Protein AF-A0A6P1DIB0-F1 (afdb_monomer)

Foldseek 3Di:
DVLVVLLVLLLCLCLPQVQVVVDPVSNPDPVNNVVVVVLSCLCCVPPRPDPQLVSLLSSLLSQLLSLLVCCLVVLHCVSVLVSLLSLLLSVLRDVVSCSSVVSNVVSVVSNVVSLVVCCVPVNNCVSVVSSVVSNCVVVCVSPVPHDPVRVVVVVVVDCVVDPDDDPVCVVVLVVQLCPPDPNVDPSNVVSVVVVVVVD

Mean predicted aligned error: 4.53 Å

pLDDT: mean 92.5, std 3.37, range [76.75, 96.56]

Nearest PDB structures (foldseek):
  7bvg-assembly1_B  TM=9.874E-01  e=1.611E-10  Mycolicibacterium smegmatis MC2 155
  7bvf-assembly1_B  TM=9.891E-01  e=5.351E-10  Mycobacterium tuberculosis H37Rv
  7bvh-assembly1_A  TM=9.746E-01  e=7.741E-10  Mycolicibacterium smegmatis MC2 155
  7bvg-assembly1_A  TM=9.795E-01  e=4.906E-09  Mycolicibacterium smegmatis MC2 155
  6x0o-assembly1_A  TM=8.902E-01  e=8.107E-10  Mycolicibacterium smegmatis MC2 155

Radius of gyration: 19.58 Å; Cα contacts (8 Å, |Δi|>4): 175; chains: 1; bounding box: 52×36×60 Å

Organism: NCBI:txid135487

Solvent-accessible surface area (backbone atoms only — not comparable to full-atom values): 10783 Å² total; per-residue (Å²): 107,70,38,58,54,32,52,54,50,41,50,52,44,42,65,67,56,49,39,54,68,78,30,72,73,51,56,71,33,65,65,55,52,50,52,52,50,51,53,49,47,41,44,39,63,76,73,32,74,56,90,65,60,58,31,57,32,56,33,27,37,53,52,22,41,53,23,37,53,49,13,62,76,68,67,42,64,65,38,40,25,51,16,39,30,39,25,37,48,22,35,73,69,33,84,77,16,54,58,28,54,56,46,52,59,72,44,41,66,64,49,50,53,48,49,65,65,47,29,80,81,61,40,60,62,74,64,46,52,61,36,53,50,36,41,53,51,45,51,62,67,70,46,66,87,46,52,74,68,56,53,52,51,53,50,54,50,49,62,72,71,48,95,70,84,58,84,87,52,56,61,53,63,59,50,49,37,73,37,98,45,82,76,22,29,69,62,53,42,50,33,54,52,52,51,63,74,74,105

InterPro domains:
  IPR007680 Arabinofuranosyltransferase, central domain [PF04602] (1-199)
  IPR044890 TMEM14 superfamily [G3DSA:1.10.10.1740] (31-96)

Sequence (199 aa):
LPALACAILCWMVISREVVPRLGRGVRTNRVALWTGGLVFLAFWLPFDNGLRSEPIVALGALLTWVSIERAIATGRLLPAGVAVLVAAFTLAAAPTGLMCIAALLAGIRPLVKIVVRKRREHGTLPLLAPIAAAGLLVLTVVYSDQTFAGIQEANRVRQLTGPNLAWYEDYLRYYYLFVETVDGSVSRRFAFLVMLLCL

Structure (mmCIF, N/CA/C/O backbone):
data_AF-A0A6P1DIB0-F1
#
_entry.id   AF-A0A6P1DIB0-F1
#
loop_
_atom_site.group_PDB
_atom_site.id
_atom_site.type_symbol
_atom_site.label_atom_id
_atom_site.label_alt_id
_atom_site.label_comp_id
_atom_site.label_asym_id
_atom_site.label_entity_id
_atom_site.label_seq_id
_atom_site.pdbx_PDB_ins_code
_atom_site.Cartn_x
_atom_site.Cartn_y
_atom_site.Cartn_z
_atom_site.occupancy
_atom_site.B_iso_or_equiv
_atom_site.auth_seq_id
_atom_site.auth_comp_id
_atom_site.auth_asym_id
_atom_site.auth_atom_id
_atom_site.pdbx_PDB_model_num
ATOM 1 N N . LEU A 1 1 ? 7.687 -16.601 -6.380 1.00 89.62 1 LEU A N 1
ATOM 2 C CA . LEU A 1 1 ? 6.885 -17.055 -5.214 1.00 89.62 1 LEU A CA 1
ATOM 3 C C . LEU A 1 1 ? 6.347 -15.891 -4.370 1.00 89.62 1 LEU A C 1
ATOM 5 O O . LEU A 1 1 ? 5.137 -15.869 -4.182 1.00 89.62 1 LEU A O 1
ATOM 9 N N . PRO A 1 2 ? 7.155 -14.905 -3.916 1.00 92.06 2 PRO A N 1
ATOM 10 C CA . PRO A 1 2 ? 6.649 -13.795 -3.090 1.00 92.06 2 PRO A CA 1
ATOM 11 C C . PRO A 1 2 ? 5.577 -12.942 -3.781 1.00 92.06 2 PRO A C 1
ATOM 13 O O . PRO A 1 2 ? 4.539 -12.675 -3.185 1.00 92.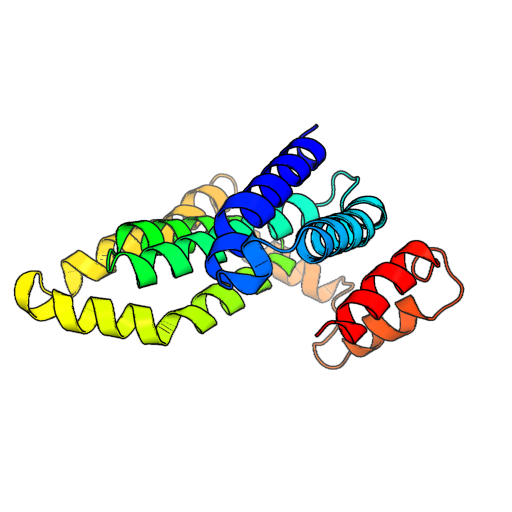06 2 PRO A O 1
ATOM 16 N N . ALA A 1 3 ? 5.778 -12.596 -5.059 1.00 91.38 3 ALA A N 1
ATOM 17 C CA . ALA A 1 3 ? 4.779 -11.874 -5.850 1.00 91.38 3 ALA A CA 1
ATOM 18 C C . ALA A 1 3 ? 3.455 -12.654 -5.946 1.00 91.38 3 ALA A C 1
ATOM 20 O O . ALA A 1 3 ? 2.395 -12.105 -5.685 1.00 91.38 3 ALA A O 1
ATOM 21 N N . LEU A 1 4 ? 3.503 -13.965 -6.205 1.00 92.88 4 LEU A N 1
ATOM 22 C CA . LEU A 1 4 ? 2.299 -14.804 -6.220 1.00 92.88 4 LEU A CA 1
ATOM 23 C C . LEU A 1 4 ? 1.575 -14.804 -4.863 1.00 92.88 4 LEU A C 1
ATOM 25 O O . LEU A 1 4 ? 0.355 -14.674 -4.820 1.00 92.88 4 LEU A O 1
ATOM 29 N N . ALA A 1 5 ? 2.313 -14.914 -3.754 1.00 94.81 5 ALA A N 1
ATOM 30 C CA . ALA A 1 5 ? 1.725 -14.831 -2.420 1.00 94.81 5 ALA A CA 1
ATOM 31 C C . ALA A 1 5 ? 1.061 -13.465 -2.179 1.00 94.81 5 ALA A C 1
ATOM 33 O O . ALA A 1 5 ? -0.061 -13.418 -1.677 1.00 94.81 5 ALA A O 1
ATOM 34 N N . CYS A 1 6 ? 1.700 -12.368 -2.605 1.00 94.56 6 CYS A N 1
ATOM 35 C CA . CYS A 1 6 ? 1.107 -11.031 -2.549 1.00 94.56 6 CYS A CA 1
ATOM 36 C C . CYS A 1 6 ? -0.178 -10.957 -3.378 1.00 94.56 6 CYS A C 1
ATOM 38 O O . CYS A 1 6 ? -1.167 -10.433 -2.885 1.00 94.56 6 CYS A O 1
ATOM 40 N N . ALA A 1 7 ? -0.211 -11.559 -4.570 1.00 94.69 7 ALA A N 1
ATOM 41 C CA . ALA A 1 7 ? -1.395 -11.597 -5.428 1.00 94.69 7 ALA A CA 1
ATOM 42 C C . ALA A 1 7 ? -2.587 -12.252 -4.724 1.00 94.69 7 ALA A C 1
ATOM 44 O O . ALA A 1 7 ? -3.693 -11.708 -4.682 1.00 94.69 7 ALA A O 1
ATOM 45 N N . ILE A 1 8 ? -2.338 -13.426 -4.135 1.00 95.88 8 ILE A N 1
ATOM 46 C CA . ILE A 1 8 ? -3.350 -14.204 -3.422 1.00 95.88 8 ILE A CA 1
ATOM 47 C C . ILE A 1 8 ? -3.855 -13.411 -2.213 1.00 95.88 8 ILE A C 1
ATOM 49 O O . ILE A 1 8 ? -5.066 -13.312 -2.008 1.00 95.88 8 ILE A O 1
ATOM 53 N N . LEU A 1 9 ? -2.948 -12.817 -1.434 1.00 95.94 9 LEU A N 1
ATOM 54 C CA . LEU A 1 9 ? -3.308 -12.007 -0.272 1.00 95.94 9 LEU A CA 1
ATOM 55 C C . LEU A 1 9 ? -4.086 -10.749 -0.673 1.00 95.94 9 LEU A C 1
ATOM 57 O O . LEU A 1 9 ? -5.128 -10.485 -0.077 1.00 95.94 9 LEU A O 1
ATOM 61 N N . CYS A 1 10 ? -3.654 -10.023 -1.707 1.00 96.06 10 CYS A N 1
ATOM 62 C CA . CYS A 1 10 ? -4.368 -8.871 -2.258 1.00 96.06 10 CYS A CA 1
ATOM 63 C C . CYS A 1 10 ? -5.803 -9.249 -2.623 1.00 96.06 10 CYS A C 1
ATOM 65 O O . CYS A 1 10 ? -6.746 -8.601 -2.173 1.00 96.06 10 CYS A O 1
ATOM 67 N N . TRP A 1 11 ? -5.989 -10.339 -3.371 1.00 95.88 11 TRP A N 1
ATOM 68 C CA . TRP A 1 11 ? -7.322 -10.785 -3.761 1.00 95.88 11 TRP A CA 1
ATOM 69 C C . TRP A 1 11 ? -8.177 -11.224 -2.566 1.00 95.88 11 TRP A C 1
ATOM 71 O O . TRP A 1 11 ? -9.366 -10.897 -2.496 1.00 95.88 11 TRP A O 1
ATOM 81 N N . MET A 1 12 ? -7.595 -11.925 -1.589 1.00 94.81 12 MET A N 1
ATOM 82 C CA . MET A 1 12 ? -8.303 -12.286 -0.357 1.00 94.81 12 MET A CA 1
ATOM 83 C C . MET A 1 12 ? -8.759 -11.048 0.421 1.00 94.81 12 MET A C 1
ATOM 85 O O . MET A 1 12 ? -9.893 -11.015 0.894 1.00 94.81 12 MET A O 1
ATOM 89 N N . VAL A 1 13 ? -7.909 -10.024 0.520 1.00 94.81 13 VAL A N 1
ATOM 90 C CA . VAL A 1 13 ? -8.230 -8.757 1.188 1.00 94.81 13 VAL A CA 1
ATOM 91 C C . VAL A 1 13 ? -9.325 -8.004 0.426 1.00 94.81 13 VAL A C 1
ATOM 93 O O . VAL A 1 13 ? -10.314 -7.590 1.029 1.00 94.81 13 VAL A O 1
ATOM 96 N N . ILE A 1 14 ? -9.215 -7.890 -0.901 1.00 93.44 14 ILE A N 1
ATOM 97 C CA . ILE A 1 14 ? -10.222 -7.223 -1.740 1.00 93.44 14 ILE A CA 1
ATOM 98 C C . ILE A 1 14 ? -11.584 -7.914 -1.602 1.00 93.44 14 ILE A C 1
ATOM 100 O O . ILE A 1 14 ? -12.583 -7.279 -1.264 1.00 93.44 14 ILE A O 1
ATOM 104 N N . SER A 1 15 ? -11.630 -9.226 -1.822 1.00 91.94 15 SER A N 1
ATOM 105 C CA . SER A 1 15 ? -12.885 -9.982 -1.850 1.00 91.94 15 SER A CA 1
ATOM 106 C C . SER A 1 15 ? -13.574 -10.087 -0.485 1.00 91.94 15 SER A C 1
ATOM 108 O O . SER A 1 15 ? -14.806 -10.091 -0.433 1.00 91.94 15 SER A O 1
ATOM 110 N N . ARG A 1 16 ? -12.817 -10.164 0.622 1.00 90.50 16 ARG A N 1
ATOM 111 C CA . ARG A 1 16 ? -13.376 -10.412 1.966 1.00 90.50 16 ARG A CA 1
ATOM 112 C C . ARG A 1 16 ? -13.492 -9.180 2.854 1.00 90.50 16 ARG A C 1
ATOM 114 O O . ARG A 1 16 ? -14.411 -9.135 3.663 1.00 90.50 16 ARG A O 1
ATOM 121 N N . GLU A 1 17 ? -12.607 -8.200 2.717 1.00 91.31 17 GLU A N 1
ATOM 122 C CA . GLU A 1 17 ? -12.600 -7.011 3.582 1.00 91.31 17 GLU A CA 1
ATOM 123 C C . GLU A 1 17 ? -13.099 -5.773 2.829 1.00 91.31 17 GLU A C 1
ATOM 125 O O . GLU A 1 17 ? -13.969 -5.058 3.325 1.00 91.31 17 GLU A O 1
ATOM 130 N N . VAL A 1 18 ? -12.616 -5.541 1.603 1.00 89.88 18 VAL A N 1
ATOM 131 C CA . VAL A 1 18 ? -12.952 -4.328 0.835 1.00 89.88 18 VAL A CA 1
ATOM 132 C C . VAL A 1 18 ? -14.377 -4.394 0.282 1.00 89.88 18 VAL A C 1
ATOM 134 O O . VAL A 1 18 ? -15.198 -3.522 0.568 1.00 89.88 18 VAL A O 1
ATOM 137 N N . VAL A 1 19 ? -14.715 -5.440 -0.478 1.00 89.31 19 VAL A N 1
ATOM 138 C CA . VAL A 1 19 ? -16.018 -5.539 -1.162 1.00 89.31 19 VAL A CA 1
ATOM 139 C C . VAL A 1 19 ? -17.205 -5.515 -0.187 1.00 89.31 19 VAL A C 1
ATOM 141 O O . VAL A 1 19 ? -18.147 -4.754 -0.424 1.00 89.31 19 VAL A O 1
ATOM 144 N N . PRO A 1 20 ? -17.204 -6.260 0.938 1.00 87.31 20 PRO A N 1
ATOM 145 C CA . PRO A 1 20 ? -18.310 -6.195 1.892 1.00 87.31 20 PRO A CA 1
ATOM 146 C C . PRO A 1 20 ? -18.446 -4.831 2.573 1.00 87.31 20 PRO A C 1
ATOM 148 O O . PRO A 1 20 ? -19.552 -4.465 2.980 1.00 87.31 20 PRO A O 1
ATOM 151 N N . ARG A 1 21 ? -17.346 -4.076 2.685 1.00 85.25 21 ARG A N 1
ATOM 152 C CA . ARG A 1 21 ? -17.328 -2.747 3.299 1.00 85.25 21 ARG A CA 1
ATOM 153 C C . ARG A 1 21 ? -17.957 -1.676 2.410 1.00 85.25 21 ARG A C 1
ATOM 155 O O . ARG A 1 21 ? -18.584 -0.766 2.944 1.00 85.25 21 ARG A O 1
ATOM 162 N N . LEU A 1 22 ? -17.868 -1.827 1.087 1.00 84.56 22 LEU A N 1
ATOM 163 C CA . LEU A 1 22 ? -18.483 -0.926 0.099 1.00 84.56 22 LEU A CA 1
ATOM 164 C C . LEU A 1 22 ? -20.022 -0.988 0.077 1.00 84.56 22 LEU A C 1
ATOM 166 O O . LEU A 1 22 ? -20.670 -0.121 -0.503 1.00 84.56 22 LEU A O 1
ATOM 170 N N . GLY A 1 23 ? -20.627 -1.983 0.733 1.00 85.06 23 GLY A N 1
ATOM 171 C CA . GLY A 1 23 ? -22.068 -2.049 0.971 1.00 85.06 23 GLY A CA 1
ATOM 172 C C . GLY A 1 23 ? -22.729 -3.339 0.485 1.00 85.06 23 GLY A C 1
ATOM 173 O O . GLY A 1 23 ? -22.155 -4.153 -0.241 1.00 85.06 23 GLY A O 1
ATOM 174 N N . ARG A 1 24 ? -23.992 -3.538 0.890 1.00 77.94 24 ARG A N 1
ATOM 175 C CA . ARG A 1 24 ? -24.754 -4.768 0.590 1.00 77.94 24 ARG A CA 1
ATOM 176 C C . ARG A 1 24 ? -24.991 -4.986 -0.912 1.00 77.94 24 ARG A C 1
ATOM 178 O O . ARG A 1 24 ? -25.014 -6.141 -1.341 1.00 77.94 24 ARG A O 1
ATOM 185 N N . GLY A 1 25 ? -25.137 -3.904 -1.684 1.00 76.75 25 GLY A N 1
ATOM 186 C CA . GLY A 1 25 ? -25.364 -3.955 -3.133 1.00 76.75 25 GLY A CA 1
ATOM 187 C C . GLY A 1 25 ? -24.173 -4.521 -3.909 1.00 76.75 25 GLY A C 1
ATOM 188 O O . GLY A 1 25 ? -24.357 -5.365 -4.778 1.00 76.75 25 GLY A O 1
ATOM 189 N N . VAL A 1 26 ? -22.945 -4.149 -3.534 1.00 80.94 26 VAL A N 1
ATOM 190 C CA . VAL A 1 26 ? -21.724 -4.685 -4.162 1.00 80.94 26 VAL A CA 1
ATOM 191 C C . VAL A 1 26 ? -21.464 -6.120 -3.697 1.00 80.94 26 VAL A C 1
ATOM 193 O O . VAL A 1 26 ? -21.147 -6.988 -4.502 1.00 80.94 26 VAL A O 1
ATOM 196 N N . ARG A 1 27 ? -21.684 -6.405 -2.407 1.00 79.06 27 ARG A N 1
ATOM 197 C CA . ARG A 1 27 ? -21.433 -7.728 -1.809 1.00 79.06 27 ARG A CA 1
ATOM 198 C C . ARG A 1 27 ? -22.244 -8.866 -2.436 1.00 79.06 27 ARG A C 1
ATOM 200 O O . ARG A 1 27 ? -21.770 -9.995 -2.494 1.00 79.06 27 ARG A O 1
ATOM 207 N N . THR A 1 28 ? -23.493 -8.601 -2.813 1.00 83.19 28 THR A N 1
ATOM 208 C CA . THR A 1 28 ? -24.409 -9.628 -3.347 1.00 83.19 28 THR A CA 1
ATOM 209 C C . THR A 1 28 ? -24.353 -9.741 -4.867 1.00 83.19 28 THR A C 1
ATOM 211 O O . THR A 1 28 ? -24.775 -10.756 -5.423 1.00 83.19 28 THR A O 1
ATOM 214 N N . ASN A 1 29 ? -23.792 -8.739 -5.545 1.00 88.69 29 ASN A N 1
ATOM 215 C CA . ASN A 1 29 ? -23.699 -8.722 -6.991 1.00 88.69 29 ASN A CA 1
ATOM 216 C C . ASN A 1 29 ? -22.480 -9.522 -7.473 1.00 88.69 29 ASN A C 1
ATOM 218 O O . ASN A 1 29 ? -21.334 -9.087 -7.357 1.00 88.69 29 ASN A O 1
ATOM 222 N N . ARG A 1 30 ? -22.737 -10.686 -8.082 1.00 87.12 30 ARG A N 1
ATOM 223 C CA . ARG A 1 30 ? -21.688 -11.524 -8.681 1.00 87.12 30 ARG A CA 1
ATOM 224 C C . ARG A 1 30 ? -20.922 -10.789 -9.779 1.00 87.12 30 ARG A C 1
ATOM 226 O O . A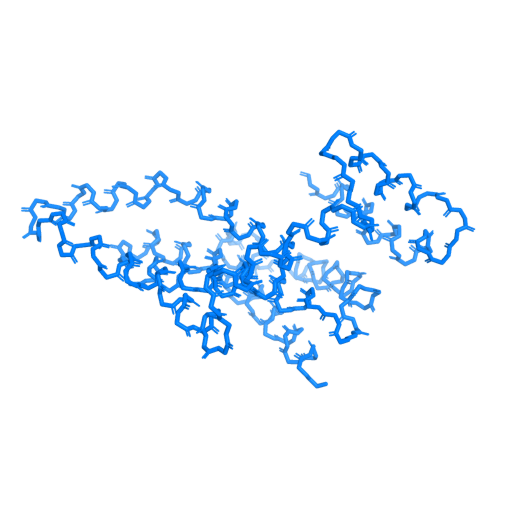RG A 1 30 ? -19.716 -10.980 -9.879 1.00 87.12 30 ARG A O 1
ATOM 233 N N . VAL A 1 31 ? -21.589 -9.938 -10.561 1.00 91.00 31 VAL A N 1
ATOM 234 C CA . VAL A 1 31 ? -20.945 -9.171 -11.638 1.00 91.00 31 VAL A CA 1
ATOM 235 C C . VAL A 1 31 ? -19.877 -8.249 -11.061 1.00 91.00 31 VAL A C 1
ATOM 237 O O . VAL A 1 31 ? -18.776 -8.226 -11.589 1.00 91.00 31 VAL A O 1
ATOM 240 N N . ALA A 1 32 ? -20.151 -7.579 -9.937 1.00 87.75 32 ALA A N 1
ATOM 241 C CA . ALA A 1 32 ? -19.195 -6.677 -9.293 1.00 87.75 32 ALA A CA 1
ATOM 242 C C . ALA A 1 32 ? -17.935 -7.402 -8.778 1.00 87.75 32 ALA A C 1
ATOM 244 O O . ALA A 1 32 ? -16.829 -6.873 -8.861 1.00 87.75 32 ALA A O 1
ATOM 245 N N . LEU A 1 33 ? -18.088 -8.632 -8.272 1.00 88.44 33 LEU A N 1
ATOM 246 C CA . LEU A 1 33 ? -16.952 -9.464 -7.863 1.00 88.44 33 LEU A CA 1
ATOM 247 C C . LEU A 1 33 ? -16.127 -9.937 -9.065 1.00 88.44 33 LEU A C 1
ATOM 249 O O . LEU A 1 33 ? -14.899 -9.887 -9.017 1.00 88.44 33 LEU A O 1
ATOM 253 N N . TRP A 1 34 ? -16.785 -10.371 -10.143 1.00 92.56 34 TRP A N 1
ATOM 254 C CA . TRP A 1 34 ? -16.102 -10.790 -11.367 1.00 92.56 34 TRP A CA 1
ATOM 255 C C . TRP A 1 34 ? -15.362 -9.632 -12.029 1.00 92.56 34 TRP A C 1
ATOM 257 O O . TRP A 1 34 ? -14.188 -9.781 -12.352 1.00 92.56 34 TRP A O 1
ATOM 267 N N . THR A 1 35 ? -16.001 -8.472 -12.185 1.00 91.81 35 THR A N 1
ATOM 268 C CA . THR A 1 35 ? -15.351 -7.294 -12.772 1.00 91.81 35 THR A CA 1
ATOM 269 C C . THR A 1 35 ? -14.186 -6.822 -11.911 1.00 91.81 35 THR A C 1
ATOM 271 O O . THR A 1 35 ? -13.111 -6.580 -12.451 1.00 91.81 35 THR A O 1
ATOM 274 N N . GLY A 1 36 ? -14.336 -6.791 -10.582 1.00 90.81 36 GLY A N 1
ATOM 275 C CA . GLY A 1 36 ? -13.235 -6.475 -9.669 1.00 90.81 36 GLY A CA 1
ATOM 276 C C . GLY A 1 36 ? -12.052 -7.441 -9.800 1.00 90.81 36 GLY A C 1
ATOM 277 O O . GLY A 1 36 ? -10.904 -7.005 -9.838 1.00 90.81 36 GLY A O 1
ATOM 278 N N . GLY A 1 37 ? -12.318 -8.745 -9.932 1.00 92.75 37 GLY A N 1
ATOM 279 C CA . GLY A 1 37 ? -11.280 -9.759 -10.147 1.00 92.75 37 GLY A CA 1
ATOM 280 C C . GLY A 1 37 ? -10.591 -9.650 -11.502 1.00 92.75 37 GLY A C 1
ATOM 281 O O . GLY A 1 37 ? -9.371 -9.769 -11.580 1.00 92.75 37 GLY A O 1
ATOM 282 N N . LEU A 1 38 ? -11.347 -9.372 -12.564 1.00 93.75 38 LEU A N 1
ATOM 283 C CA . LEU A 1 38 ? -10.798 -9.194 -13.908 1.00 93.75 38 LEU A CA 1
ATOM 284 C C . LEU A 1 38 ? -9.943 -7.930 -14.010 1.00 93.75 38 LEU A C 1
ATOM 286 O O . LEU A 1 38 ? -8.857 -7.989 -14.580 1.00 93.75 38 LEU A O 1
ATOM 290 N N . VAL A 1 39 ? -10.381 -6.814 -13.418 1.00 94.00 39 VAL A N 1
ATOM 291 C CA . VAL A 1 39 ? -9.578 -5.582 -13.355 1.00 94.00 39 VAL A CA 1
ATOM 292 C C . VAL A 1 39 ? -8.320 -5.808 -12.517 1.00 94.00 39 VAL A C 1
ATOM 294 O O . VAL A 1 39 ? -7.233 -5.423 -12.940 1.00 94.00 39 VAL A O 1
ATOM 297 N N . PHE A 1 40 ? -8.427 -6.501 -11.379 1.00 94.75 40 PHE A N 1
ATOM 298 C CA . PHE A 1 40 ? -7.261 -6.877 -10.580 1.00 94.75 40 PHE A CA 1
ATOM 299 C C . PHE A 1 40 ? -6.250 -7.697 -11.395 1.00 94.75 40 PHE A C 1
ATOM 301 O O . PHE A 1 40 ? -5.070 -7.357 -11.418 1.00 94.75 40 PHE A O 1
ATOM 308 N N . LEU A 1 41 ? -6.697 -8.727 -12.119 1.00 94.56 41 LEU A N 1
ATOM 309 C CA . LEU A 1 41 ? -5.824 -9.533 -12.980 1.00 94.56 41 LEU A CA 1
ATOM 310 C C . LEU A 1 41 ? -5.232 -8.725 -14.142 1.00 94.56 41 LEU A C 1
ATOM 312 O O . LEU A 1 41 ? -4.071 -8.936 -14.493 1.00 94.56 41 LEU A O 1
ATOM 316 N N . ALA A 1 42 ? -5.999 -7.790 -14.708 1.00 94.38 42 ALA A N 1
ATOM 317 C CA . ALA A 1 42 ? -5.531 -6.909 -15.772 1.00 94.38 42 ALA A CA 1
ATOM 318 C C . ALA A 1 42 ? -4.363 -6.021 -15.318 1.00 94.38 42 ALA A C 1
ATOM 320 O O . ALA A 1 42 ? -3.474 -5.769 -16.121 1.00 94.38 42 ALA A O 1
ATOM 321 N N . PHE A 1 43 ? -4.317 -5.599 -14.049 1.00 94.25 43 PHE A N 1
ATOM 322 C CA . PHE A 1 43 ? -3.144 -4.924 -13.478 1.00 94.25 43 PHE A CA 1
ATOM 323 C C . PHE A 1 43 ? -2.045 -5.905 -13.069 1.00 94.25 43 PHE A C 1
ATOM 325 O O . PHE A 1 43 ? -0.875 -5.707 -13.393 1.00 94.25 43 PHE A O 1
ATOM 332 N N . TRP A 1 44 ? -2.413 -6.989 -12.391 1.00 94.62 44 TRP A N 1
ATOM 333 C CA . TRP A 1 44 ? -1.438 -7.866 -11.755 1.00 94.62 44 TRP A CA 1
ATOM 334 C C . TRP A 1 44 ? -0.537 -8.589 -12.762 1.00 94.62 44 TRP A C 1
ATOM 336 O O . TRP A 1 44 ? 0.676 -8.682 -12.580 1.00 94.62 44 TRP A O 1
ATOM 346 N N . LEU A 1 45 ? -1.115 -9.107 -13.849 1.00 93.12 45 LEU A N 1
ATOM 347 C CA . LEU A 1 45 ? -0.375 -9.898 -14.834 1.00 93.12 45 LEU A CA 1
ATOM 348 C C . LEU A 1 45 ? 0.714 -9.097 -15.579 1.00 93.12 45 LEU A C 1
ATOM 350 O O . LEU A 1 45 ? 1.837 -9.599 -15.660 1.00 93.12 45 LEU A O 1
ATOM 354 N N . PRO A 1 46 ? 0.447 -7.887 -16.118 1.00 92.12 46 PRO A N 1
ATOM 355 C CA . PRO A 1 46 ? 1.459 -7.118 -16.842 1.00 92.12 46 PRO A CA 1
ATOM 356 C C . PRO A 1 46 ? 2.422 -6.311 -15.956 1.00 92.12 46 PRO A C 1
ATOM 358 O O . PRO A 1 46 ? 3.523 -6.012 -16.426 1.00 92.12 46 PRO A O 1
ATOM 361 N N . PHE A 1 47 ? 2.037 -5.926 -14.730 1.00 90.75 47 PHE A N 1
ATOM 362 C CA . PHE A 1 47 ? 2.859 -5.050 -13.877 1.00 90.75 47 PHE A CA 1
ATOM 363 C C . PHE A 1 47 ? 3.568 -5.781 -12.728 1.00 90.75 47 PHE A C 1
ATOM 365 O O . PHE A 1 47 ? 4.729 -5.480 -12.457 1.00 90.75 47 PHE A O 1
ATOM 372 N N . ASP A 1 48 ? 2.916 -6.766 -12.104 1.00 92.94 48 ASP A N 1
ATOM 373 C CA . ASP A 1 48 ? 3.328 -7.315 -10.802 1.00 92.94 48 ASP A CA 1
ATOM 374 C C . ASP A 1 48 ? 3.914 -8.736 -10.879 1.00 92.94 48 ASP A C 1
ATOM 376 O O . ASP A 1 48 ? 4.241 -9.358 -9.864 1.00 92.94 48 ASP A O 1
ATOM 380 N N . ASN A 1 49 ? 4.101 -9.274 -12.087 1.00 91.12 49 ASN A N 1
ATOM 381 C CA . ASN A 1 49 ? 4.695 -10.594 -12.288 1.00 91.12 49 ASN A CA 1
ATOM 382 C C . ASN A 1 49 ? 6.229 -10.535 -12.416 1.00 91.12 49 ASN A C 1
ATOM 384 O O . ASN A 1 49 ? 6.798 -10.863 -13.458 1.00 91.12 49 ASN A O 1
ATOM 388 N N . GLY A 1 50 ? 6.913 -10.095 -11.356 1.00 90.44 50 GLY A N 1
ATOM 389 C CA . GLY A 1 50 ? 8.370 -9.949 -11.354 1.00 90.44 50 GLY A CA 1
ATOM 390 C C . GLY A 1 50 ? 9.002 -9.889 -9.962 1.00 90.44 50 GLY A C 1
ATOM 391 O O . GLY A 1 50 ? 8.371 -10.196 -8.953 1.00 90.44 50 GLY A O 1
ATOM 392 N N . LEU A 1 51 ? 10.283 -9.506 -9.926 1.00 91.50 51 LEU A N 1
ATOM 393 C CA . LEU A 1 51 ? 11.060 -9.286 -8.692 1.00 91.50 51 LEU A CA 1
ATOM 394 C C . LEU A 1 51 ? 11.080 -7.822 -8.242 1.00 91.50 51 LEU A C 1
ATOM 396 O O . LEU A 1 51 ? 11.745 -7.482 -7.266 1.00 91.50 51 LEU A O 1
ATOM 400 N N . ARG A 1 52 ? 10.391 -6.949 -8.975 1.00 92.12 52 ARG A N 1
ATOM 401 C CA . ARG A 1 52 ? 10.256 -5.552 -8.589 1.00 92.12 52 ARG A CA 1
ATOM 402 C C . ARG A 1 52 ? 9.365 -5.441 -7.335 1.00 92.12 52 ARG A C 1
ATOM 404 O O . ARG A 1 52 ? 8.713 -6.408 -6.936 1.00 92.12 52 ARG A O 1
ATOM 411 N N . SER A 1 53 ? 9.390 -4.294 -6.664 1.00 92.31 53 SER A N 1
ATOM 412 C CA . SER A 1 53 ? 8.771 -4.106 -5.344 1.00 92.31 53 SER A CA 1
ATOM 413 C C . SER A 1 53 ? 7.280 -3.749 -5.380 1.00 92.31 53 SER A C 1
ATOM 415 O O . SER A 1 53 ? 6.630 -3.759 -4.334 1.00 92.31 53 SER A O 1
ATOM 417 N N . GLU A 1 54 ? 6.707 -3.488 -6.554 1.00 93.50 54 GLU A N 1
ATOM 418 C CA . GLU A 1 54 ? 5.301 -3.115 -6.753 1.00 93.50 54 GLU A CA 1
ATOM 419 C C . GLU A 1 54 ? 4.296 -4.101 -6.132 1.00 93.50 54 GLU A C 1
ATOM 421 O O . GLU A 1 54 ? 3.390 -3.618 -5.451 1.00 93.50 54 GLU A O 1
ATOM 426 N N . PRO A 1 55 ? 4.468 -5.441 -6.206 1.00 93.81 55 PRO A N 1
ATOM 427 C CA . PRO A 1 55 ? 3.537 -6.383 -5.580 1.00 93.81 55 PRO A CA 1
ATOM 428 C C . PRO A 1 55 ? 3.429 -6.192 -4.062 1.00 93.81 55 PRO A C 1
ATOM 430 O O . PRO A 1 55 ? 2.353 -6.328 -3.475 1.00 93.81 55 PRO A O 1
ATOM 433 N N . ILE A 1 56 ? 4.556 -5.864 -3.420 1.00 94.12 56 ILE A N 1
ATOM 434 C CA . ILE A 1 56 ? 4.632 -5.613 -1.977 1.00 94.12 56 ILE A CA 1
ATOM 435 C C . ILE A 1 56 ? 3.975 -4.269 -1.663 1.00 94.12 56 ILE A C 1
ATOM 437 O O . ILE A 1 56 ? 3.241 -4.162 -0.682 1.00 94.12 56 ILE A O 1
ATOM 441 N N . VAL A 1 57 ? 4.191 -3.260 -2.511 1.00 94.81 57 VAL A N 1
ATOM 442 C CA . VAL A 1 57 ? 3.578 -1.937 -2.358 1.00 94.81 57 VAL A CA 1
ATOM 443 C C . VAL A 1 57 ? 2.061 -1.994 -2.517 1.00 94.81 57 VAL A C 1
ATOM 445 O O . VAL A 1 57 ? 1.349 -1.430 -1.688 1.00 94.81 57 VAL A O 1
ATOM 448 N N . ALA A 1 58 ? 1.555 -2.721 -3.515 1.00 94.62 58 ALA A N 1
ATOM 449 C CA . ALA A 1 58 ? 0.126 -2.919 -3.731 1.00 94.62 58 ALA A CA 1
ATOM 450 C C . ALA A 1 58 ? -0.534 -3.601 -2.521 1.00 94.62 58 ALA A C 1
ATOM 452 O O . ALA A 1 58 ? -1.555 -3.129 -2.011 1.00 94.62 58 ALA A O 1
ATOM 453 N N . LEU A 1 59 ? 0.089 -4.667 -2.003 1.00 95.44 59 LEU A N 1
ATOM 454 C CA . LEU A 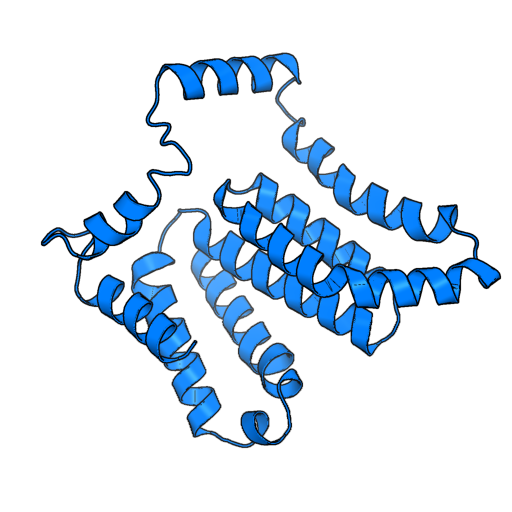1 59 ? -0.382 -5.347 -0.797 1.00 95.44 59 LEU A CA 1
ATOM 455 C C . LEU A 1 59 ? -0.334 -4.426 0.429 1.00 95.44 59 LEU A C 1
ATOM 457 O O . LEU A 1 59 ? -1.306 -4.345 1.180 1.00 95.44 59 LEU A O 1
ATOM 461 N N . GLY A 1 60 ? 0.776 -3.715 0.628 1.00 95.69 60 GLY A N 1
ATOM 462 C CA . GLY A 1 60 ? 0.973 -2.789 1.739 1.00 95.69 60 GLY A CA 1
ATOM 463 C C . GLY A 1 60 ? -0.047 -1.651 1.746 1.00 95.69 60 GLY A C 1
ATOM 464 O O . GLY A 1 60 ? -0.617 -1.339 2.794 1.00 95.69 60 GLY A O 1
ATOM 465 N N . ALA A 1 61 ? -0.365 -1.093 0.576 1.00 95.25 61 ALA A N 1
ATOM 466 C CA . ALA A 1 61 ? -1.387 -0.064 0.424 1.00 95.25 61 ALA A CA 1
ATOM 467 C C . ALA A 1 61 ? -2.785 -0.584 0.800 1.00 95.25 61 ALA A C 1
ATOM 469 O O . ALA A 1 61 ? -3.491 0.059 1.584 1.00 95.25 61 ALA A O 1
ATOM 470 N N . LEU A 1 62 ? -3.162 -1.777 0.321 1.00 95.25 62 LEU A N 1
ATOM 471 C CA . LEU A 1 62 ? -4.437 -2.413 0.673 1.00 95.25 62 LEU A CA 1
ATOM 472 C C . LEU A 1 62 ? -4.535 -2.712 2.173 1.00 95.25 62 LEU A C 1
ATOM 474 O O . LEU A 1 62 ? -5.542 -2.390 2.805 1.00 95.25 62 LEU A O 1
ATOM 478 N N . LEU A 1 63 ? -3.488 -3.291 2.764 1.00 96.25 63 LEU A N 1
ATOM 479 C CA . LEU A 1 63 ? -3.440 -3.598 4.195 1.00 96.25 63 LEU A CA 1
ATOM 480 C C . LEU A 1 63 ? -3.496 -2.332 5.057 1.00 96.25 63 LEU A C 1
ATOM 482 O O . LEU A 1 63 ? -4.174 -2.327 6.088 1.00 96.25 63 LEU A O 1
ATOM 486 N N . THR A 1 64 ? -2.834 -1.255 4.628 1.00 96.25 64 THR A N 1
ATOM 487 C CA . THR A 1 64 ? -2.907 0.058 5.283 1.00 96.25 64 THR A CA 1
ATOM 488 C C . THR A 1 64 ? -4.344 0.572 5.275 1.00 96.25 64 THR A C 1
ATOM 490 O O . THR A 1 64 ? -4.884 0.901 6.332 1.00 96.25 64 THR A O 1
ATOM 493 N N . TRP A 1 65 ? -4.998 0.573 4.110 1.00 95.25 65 TRP A N 1
ATOM 494 C CA . TRP A 1 65 ? -6.379 1.037 3.975 1.00 95.25 65 TRP A CA 1
ATOM 495 C C . TRP A 1 65 ? -7.362 0.208 4.813 1.00 95.25 65 TRP A C 1
ATOM 497 O O . TRP A 1 65 ? -8.127 0.770 5.598 1.00 95.25 65 TRP A O 1
ATOM 507 N N . VAL A 1 66 ? -7.299 -1.126 4.734 1.00 95.56 66 VAL A N 1
ATOM 508 C CA . VAL A 1 66 ? -8.183 -2.013 5.513 1.00 95.56 66 VAL A CA 1
ATOM 509 C C . VAL A 1 66 ? -7.967 -1.842 7.016 1.00 95.56 66 VAL A C 1
ATOM 511 O O . VAL A 1 66 ? -8.929 -1.823 7.786 1.00 95.56 66 VAL A O 1
ATOM 514 N N . SER A 1 67 ? -6.720 -1.672 7.457 1.00 95.50 67 SER A N 1
ATOM 515 C CA . SER A 1 67 ? -6.403 -1.460 8.872 1.00 95.50 67 SER A CA 1
ATOM 516 C C . SER A 1 67 ? -6.968 -0.133 9.391 1.00 95.50 67 SER A C 1
ATOM 518 O O . SER A 1 67 ? -7.509 -0.090 10.500 1.00 95.50 67 SER A O 1
ATOM 520 N N . ILE A 1 68 ? -6.928 0.928 8.577 1.00 95.00 68 ILE A N 1
ATOM 521 C CA . ILE A 1 68 ? -7.563 2.220 8.878 1.00 95.00 68 ILE A CA 1
ATOM 522 C C . ILE A 1 68 ? -9.083 2.075 8.939 1.00 95.00 68 ILE A C 1
ATOM 524 O O . ILE A 1 68 ? -9.689 2.466 9.936 1.00 95.00 68 ILE A O 1
ATOM 528 N N . GLU A 1 69 ? -9.710 1.478 7.925 1.00 94.25 69 GLU A N 1
ATOM 529 C CA . GLU A 1 69 ? -11.162 1.265 7.905 1.00 94.25 69 GLU A CA 1
ATOM 530 C C . GLU A 1 69 ? -11.630 0.463 9.121 1.00 94.25 69 GLU A C 1
ATOM 532 O O . GLU A 1 69 ? -12.619 0.810 9.773 1.00 94.25 69 GLU A O 1
ATOM 537 N N . ARG A 1 70 ? -10.874 -0.569 9.504 1.00 93.50 70 ARG A N 1
ATOM 538 C CA . ARG A 1 70 ? -11.161 -1.365 10.696 1.00 93.50 70 ARG A CA 1
ATOM 539 C C . ARG A 1 70 ? -10.967 -0.566 11.985 1.00 93.50 70 ARG A C 1
ATOM 541 O O . ARG A 1 70 ? -11.758 -0.737 12.918 1.00 93.50 70 ARG A O 1
ATOM 548 N N . ALA A 1 71 ? -9.969 0.318 12.058 1.00 93.38 71 ALA A N 1
ATOM 549 C CA . ALA A 1 71 ? -9.789 1.239 13.185 1.00 93.38 71 ALA A CA 1
ATOM 550 C C . ALA A 1 71 ? -11.001 2.168 13.340 1.00 93.38 71 ALA A C 1
ATOM 552 O O . ALA A 1 71 ? -11.518 2.338 14.446 1.00 93.38 71 ALA A O 1
ATOM 553 N N . ILE A 1 72 ? -11.487 2.713 12.222 1.00 93.00 72 ILE A N 1
ATOM 554 C CA . ILE A 1 72 ? -12.644 3.609 12.177 1.00 93.00 72 ILE A CA 1
ATOM 555 C C . ILE A 1 72 ? -13.914 2.860 12.591 1.00 93.00 72 ILE A C 1
ATOM 557 O O . ILE A 1 72 ? -14.625 3.314 13.487 1.00 93.00 72 ILE A O 1
ATOM 561 N N . ALA A 1 73 ? -14.170 1.690 12.002 1.00 92.38 73 ALA A N 1
ATOM 562 C CA . ALA A 1 73 ? -15.370 0.898 12.266 1.00 92.38 73 ALA A CA 1
ATOM 563 C C . ALA A 1 73 ? -15.449 0.392 13.717 1.00 92.38 73 ALA A C 1
ATOM 565 O O . ALA A 1 73 ? -16.521 0.385 14.315 1.00 92.38 73 ALA A O 1
ATOM 566 N N . THR A 1 74 ? -14.319 -0.018 14.302 1.00 92.38 74 THR A N 1
ATOM 567 C CA . THR A 1 74 ? -14.272 -0.561 15.673 1.00 92.38 74 THR A CA 1
ATOM 568 C C . THR A 1 74 ? -14.011 0.498 16.746 1.00 92.38 74 THR A C 1
ATOM 570 O O . THR A 1 74 ? -14.108 0.204 17.938 1.00 92.38 74 THR A O 1
ATOM 573 N N . GLY A 1 75 ? -13.639 1.722 16.359 1.00 90.06 75 GLY A N 1
ATOM 574 C CA . GLY A 1 75 ? -13.224 2.776 17.285 1.00 90.06 75 GLY A CA 1
ATOM 575 C C . GLY A 1 75 ? -11.972 2.424 18.100 1.00 90.06 75 GLY A C 1
ATOM 576 O O . GLY A 1 75 ? -11.784 2.973 19.190 1.00 90.06 75 GLY A O 1
ATOM 577 N N . ARG A 1 76 ? -11.141 1.485 17.622 1.00 91.56 76 ARG A N 1
ATOM 578 C CA . ARG A 1 76 ? -9.907 1.024 18.281 1.00 91.56 76 ARG A CA 1
ATOM 579 C C . ARG A 1 76 ? -8.684 1.650 17.611 1.00 91.56 76 ARG A C 1
ATOM 581 O O . ARG A 1 76 ? -8.638 1.763 16.394 1.00 91.56 76 ARG A O 1
ATOM 588 N N . LEU A 1 77 ? -7.673 2.004 18.406 1.00 91.00 77 LEU A N 1
ATOM 589 C CA . LEU A 1 77 ? -6.419 2.585 17.900 1.00 91.00 77 LEU A CA 1
ATOM 590 C C . LEU A 1 77 ? -5.370 1.534 17.513 1.00 91.00 77 LEU A C 1
ATOM 592 O O . LEU A 1 77 ? -4.456 1.848 16.762 1.00 91.00 77 LEU A O 1
ATOM 596 N N . LEU A 1 78 ? -5.510 0.283 17.969 1.00 93.31 78 LEU A N 1
ATOM 597 C CA . LEU A 1 78 ? -4.571 -0.790 17.623 1.00 93.31 78 LEU A CA 1
ATOM 598 C C . LEU A 1 78 ? -4.488 -1.026 16.102 1.00 93.31 78 LEU A C 1
ATOM 600 O O . LEU A 1 78 ? -3.373 -1.021 15.585 1.00 93.31 78 LEU A O 1
ATOM 604 N N . PRO A 1 79 ? -5.604 -1.140 15.349 1.00 93.75 79 PRO A N 1
ATOM 605 C CA . PRO A 1 79 ? -5.522 -1.273 13.895 1.00 93.75 79 PRO A CA 1
ATOM 606 C C . PRO A 1 79 ? -4.921 -0.031 13.217 1.00 93.75 79 PRO A C 1
ATOM 608 O O . PRO A 1 79 ? -4.267 -0.162 12.191 1.00 93.75 79 PRO A O 1
ATOM 611 N N . ALA A 1 80 ? -5.058 1.161 13.811 1.00 93.56 80 ALA A N 1
ATOM 612 C CA . ALA A 1 80 ? -4.398 2.364 13.303 1.00 93.56 80 ALA A CA 1
ATOM 613 C C . ALA A 1 80 ? -2.870 2.295 13.481 1.00 93.56 80 ALA A C 1
ATOM 615 O O . ALA A 1 80 ? -2.135 2.656 12.570 1.00 93.56 80 ALA A O 1
ATOM 616 N N . GLY A 1 81 ? -2.386 1.773 14.614 1.00 94.44 81 GLY A N 1
ATOM 617 C CA . GLY A 1 81 ? -0.959 1.499 14.816 1.00 94.44 81 GLY A CA 1
ATOM 618 C C . GLY A 1 81 ? -0.411 0.475 13.816 1.00 94.44 81 GLY A C 1
ATOM 619 O O . GLY A 1 81 ? 0.655 0.690 13.245 1.00 94.44 81 GLY A O 1
ATOM 620 N N . VAL A 1 82 ? -1.172 -0.589 13.533 1.00 95.94 82 VAL A N 1
ATOM 621 C CA . VAL A 1 82 ? -0.824 -1.572 12.487 1.00 95.94 82 VAL A CA 1
ATOM 622 C C . VAL A 1 82 ? -0.783 -0.917 11.106 1.00 95.94 82 VAL A C 1
ATOM 624 O O . VAL A 1 82 ? 0.148 -1.170 10.350 1.00 95.94 82 VAL A O 1
ATOM 627 N N . ALA A 1 83 ? -1.737 -0.038 10.785 1.00 95.69 83 ALA A N 1
ATOM 628 C CA . ALA A 1 83 ? -1.729 0.697 9.522 1.00 95.69 83 ALA A CA 1
ATOM 629 C C . ALA A 1 83 ? -0.462 1.550 9.362 1.00 95.69 83 ALA A C 1
ATOM 631 O O . ALA A 1 83 ? 0.158 1.530 8.304 1.00 95.69 83 ALA A O 1
ATOM 632 N N . VAL A 1 84 ? -0.058 2.266 10.417 1.00 96.06 84 VAL A N 1
ATOM 633 C CA . VAL A 1 84 ? 1.163 3.087 10.417 1.00 96.06 84 VAL A CA 1
ATOM 634 C C . VAL A 1 84 ? 2.411 2.223 10.249 1.00 96.06 84 VAL A C 1
ATOM 636 O O . VAL A 1 84 ? 3.276 2.573 9.452 1.00 96.06 84 VAL A O 1
ATOM 639 N N . LEU A 1 85 ? 2.484 1.080 10.938 1.00 96.25 85 LEU A N 1
ATOM 640 C CA . LEU A 1 85 ? 3.576 0.118 10.785 1.00 96.25 85 LEU A CA 1
ATOM 641 C C . LEU A 1 85 ? 3.677 -0.365 9.328 1.00 96.25 85 LEU A C 1
ATOM 643 O O . LEU A 1 85 ? 4.723 -0.235 8.701 1.00 96.25 85 LEU A O 1
ATOM 647 N N . VAL A 1 86 ? 2.580 -0.881 8.765 1.00 96.56 86 VAL A N 1
ATOM 648 C CA . VAL A 1 86 ? 2.554 -1.400 7.389 1.00 96.56 86 VAL A CA 1
ATOM 649 C C . VAL A 1 86 ? 2.917 -0.306 6.383 1.00 96.56 86 VAL A C 1
ATOM 651 O O . VAL A 1 86 ? 3.741 -0.544 5.500 1.00 96.56 86 VAL A O 1
ATOM 654 N N . ALA A 1 87 ? 2.373 0.901 6.538 1.00 96.19 87 ALA A N 1
ATOM 655 C CA . ALA A 1 87 ? 2.691 2.037 5.679 1.00 96.19 87 ALA A CA 1
ATOM 656 C C . ALA A 1 87 ? 4.176 2.422 5.749 1.00 96.19 87 ALA A C 1
ATOM 658 O O . ALA A 1 87 ? 4.790 2.666 4.712 1.00 96.19 87 ALA A O 1
ATOM 659 N N . ALA A 1 88 ? 4.767 2.438 6.948 1.00 95.81 88 ALA A N 1
ATOM 660 C CA . ALA A 1 88 ? 6.176 2.759 7.148 1.00 95.81 88 ALA A CA 1
ATOM 661 C C . ALA A 1 88 ? 7.094 1.734 6.461 1.00 95.81 88 ALA A C 1
ATOM 663 O O . ALA A 1 88 ? 7.982 2.119 5.701 1.00 95.81 88 ALA A O 1
ATOM 664 N N . PHE A 1 89 ? 6.837 0.435 6.646 1.00 95.50 89 PHE A N 1
ATOM 665 C CA . PHE A 1 89 ? 7.585 -0.627 5.963 1.00 95.50 89 PHE A CA 1
ATOM 666 C C . PHE A 1 89 ? 7.403 -0.596 4.443 1.00 95.50 89 PHE A C 1
ATOM 668 O O . PHE A 1 89 ? 8.357 -0.818 3.700 1.00 95.50 89 PHE A O 1
ATOM 675 N N . THR A 1 90 ? 6.201 -0.273 3.967 1.00 95.38 90 THR A N 1
ATOM 676 C CA . THR A 1 90 ? 5.924 -0.168 2.529 1.00 95.38 90 THR A CA 1
ATOM 677 C C . THR A 1 90 ? 6.664 1.013 1.897 1.00 95.38 90 THR A C 1
ATOM 679 O O . THR A 1 90 ? 7.214 0.885 0.804 1.00 95.38 90 THR A O 1
ATOM 682 N N . LEU A 1 91 ? 6.731 2.147 2.600 1.00 94.69 91 LEU A N 1
ATOM 683 C CA . LEU A 1 91 ? 7.497 3.322 2.182 1.00 94.69 91 LEU A CA 1
ATOM 684 C C . LEU A 1 91 ? 9.007 3.049 2.161 1.00 94.69 91 LEU A C 1
ATOM 686 O O . LEU A 1 91 ? 9.699 3.513 1.261 1.00 94.69 91 LEU A O 1
ATOM 690 N N . ALA A 1 92 ? 9.516 2.285 3.130 1.00 92.56 92 ALA A N 1
ATOM 691 C CA . ALA A 1 92 ? 10.923 1.891 3.160 1.00 92.56 92 ALA A CA 1
ATOM 692 C C . ALA A 1 92 ? 11.285 0.903 2.035 1.00 92.56 92 ALA A C 1
ATOM 694 O O . ALA A 1 92 ? 12.409 0.928 1.541 1.00 92.56 92 ALA A O 1
ATOM 695 N N . ALA A 1 93 ? 10.341 0.057 1.608 1.00 91.12 93 ALA A N 1
ATOM 696 C CA . ALA A 1 93 ? 10.566 -0.927 0.551 1.00 91.12 93 ALA A CA 1
ATOM 697 C C . ALA A 1 93 ? 10.703 -0.300 -0.848 1.00 91.12 93 ALA A C 1
ATOM 699 O O . ALA A 1 93 ? 11.446 -0.820 -1.683 1.00 91.12 93 ALA A O 1
ATOM 700 N N . ALA A 1 94 ? 9.981 0.788 -1.134 1.00 90.44 94 ALA A N 1
ATOM 701 C CA . ALA A 1 94 ? 10.023 1.438 -2.441 1.00 90.44 94 ALA A CA 1
ATOM 702 C C . ALA A 1 94 ? 9.628 2.924 -2.377 1.00 90.44 94 ALA A C 1
ATOM 704 O O . ALA A 1 94 ? 8.686 3.266 -1.660 1.00 90.44 94 ALA A O 1
ATOM 705 N N . PRO A 1 95 ? 10.215 3.798 -3.223 1.00 88.31 95 PRO A N 1
ATOM 706 C CA . PRO A 1 95 ? 9.794 5.200 -3.328 1.00 88.31 95 PRO A CA 1
ATOM 707 C C . PRO A 1 95 ? 8.309 5.371 -3.696 1.00 88.31 95 PRO A C 1
ATOM 709 O O . PRO A 1 95 ? 7.653 6.306 -3.242 1.00 88.31 95 PRO A O 1
ATOM 712 N N . THR A 1 96 ? 7.746 4.443 -4.478 1.00 88.88 96 THR A N 1
ATOM 713 C CA . THR A 1 96 ? 6.314 4.411 -4.836 1.00 88.88 96 THR A CA 1
ATOM 714 C C . THR A 1 96 ? 5.405 4.082 -3.648 1.00 88.88 96 THR A C 1
ATOM 716 O O . THR A 1 96 ? 4.207 4.365 -3.693 1.00 88.88 96 THR A O 1
ATOM 719 N N . GLY A 1 97 ? 5.965 3.568 -2.548 1.00 88.56 97 GLY A N 1
ATOM 720 C CA . GLY A 1 97 ? 5.271 3.327 -1.284 1.00 88.56 97 GLY A CA 1
ATOM 721 C C . GLY A 1 97 ? 4.694 4.589 -0.635 1.00 88.56 97 GLY A C 1
ATOM 722 O O . GLY A 1 97 ? 3.837 4.477 0.243 1.00 88.56 97 GLY A O 1
ATOM 723 N N . LEU A 1 98 ? 5.066 5.784 -1.121 1.00 92.81 98 LEU A N 1
ATOM 724 C CA . LEU A 1 98 ? 4.461 7.069 -0.751 1.00 92.81 98 LEU A CA 1
ATOM 725 C C . LEU A 1 98 ? 2.924 7.064 -0.861 1.00 92.81 98 LEU A C 1
ATOM 727 O O . LEU A 1 98 ? 2.256 7.756 -0.095 1.00 92.81 98 LEU A O 1
ATOM 731 N N . MET A 1 99 ? 2.335 6.232 -1.730 1.00 91.94 99 MET A N 1
ATOM 732 C CA . MET A 1 99 ? 0.876 6.074 -1.825 1.00 91.94 99 MET A CA 1
ATOM 733 C C . MET A 1 99 ? 0.209 5.649 -0.501 1.00 91.94 99 MET A C 1
ATOM 735 O O . MET A 1 99 ? -0.936 6.016 -0.242 1.00 91.94 99 MET A O 1
ATOM 739 N N . CYS A 1 100 ? 0.918 4.940 0.387 1.00 92.62 100 CYS A N 1
ATOM 740 C CA . CYS A 1 100 ? 0.382 4.553 1.696 1.00 92.62 100 CYS A CA 1
ATOM 741 C C . CYS A 1 100 ? 0.121 5.772 2.593 1.00 92.62 100 CYS A C 1
ATOM 743 O O . CYS A 1 100 ? -0.785 5.751 3.428 1.00 92.62 100 CYS A O 1
ATOM 745 N N . ILE A 1 101 ? 0.865 6.865 2.387 1.00 92.69 101 ILE A N 1
ATOM 746 C CA . ILE A 1 101 ? 0.631 8.136 3.077 1.00 92.69 101 ILE A CA 1
ATOM 747 C C . ILE A 1 101 ? -0.728 8.710 2.664 1.00 92.69 101 ILE A C 1
ATOM 749 O O . ILE A 1 101 ? -1.460 9.198 3.520 1.00 92.69 101 ILE A O 1
ATOM 753 N N . ALA A 1 102 ? -1.119 8.589 1.390 1.00 91.12 102 ALA A N 1
ATOM 754 C CA . ALA A 1 102 ? -2.437 9.030 0.933 1.00 91.12 102 ALA A CA 1
ATOM 755 C C . ALA A 1 102 ? -3.568 8.271 1.652 1.00 91.12 102 ALA A C 1
ATOM 757 O O . ALA A 1 102 ? -4.536 8.889 2.096 1.00 91.12 102 ALA A O 1
ATOM 758 N N . ALA A 1 103 ? -3.411 6.957 1.859 1.00 90.50 103 ALA A N 1
ATOM 759 C CA . ALA A 1 103 ? -4.364 6.157 2.632 1.00 90.50 103 ALA A CA 1
ATOM 760 C C . ALA A 1 103 ? -4.452 6.616 4.103 1.00 90.50 103 ALA A C 1
ATOM 762 O O . ALA A 1 103 ? -5.552 6.780 4.633 1.00 90.50 103 ALA A O 1
ATOM 763 N N . LEU A 1 104 ? -3.312 6.892 4.751 1.00 92.44 104 LEU A N 1
ATOM 764 C CA . LEU A 1 104 ? -3.265 7.435 6.117 1.00 92.44 104 LEU A CA 1
ATOM 765 C C . LEU A 1 104 ? -3.933 8.814 6.220 1.00 92.44 104 LEU A C 1
ATOM 767 O O . LEU A 1 104 ? -4.714 9.058 7.143 1.00 92.44 104 LEU A O 1
ATOM 771 N N . LEU A 1 105 ? -3.663 9.700 5.259 1.00 94.00 105 LEU A N 1
ATOM 772 C CA . LEU A 1 105 ? -4.253 11.037 5.199 1.00 94.00 105 LEU A CA 1
ATOM 773 C C . LEU A 1 105 ? -5.767 10.980 4.985 1.00 94.00 105 LEU A C 1
ATOM 775 O O . LEU A 1 105 ? -6.496 11.721 5.644 1.00 94.00 105 LEU A O 1
ATOM 779 N N . ALA A 1 106 ? -6.262 10.067 4.146 1.00 92.44 106 ALA A N 1
ATOM 780 C CA . ALA A 1 106 ? -7.698 9.859 3.965 1.00 92.44 106 ALA A CA 1
ATOM 781 C C . ALA A 1 106 ? -8.398 9.476 5.288 1.00 92.44 106 ALA A C 1
ATOM 783 O O . ALA A 1 106 ? -9.497 9.950 5.581 1.00 92.44 106 ALA A O 1
ATOM 784 N N . GLY A 1 107 ? -7.730 8.684 6.135 1.00 90.31 107 GLY A N 1
ATOM 785 C CA . GLY A 1 107 ? -8.226 8.255 7.446 1.00 90.31 107 GLY A CA 1
ATOM 786 C C . GLY A 1 107 ? -8.014 9.238 8.604 1.00 90.31 107 GLY A C 1
ATOM 787 O O . GLY A 1 107 ? -8.490 8.978 9.713 1.00 90.31 107 GLY A O 1
ATOM 788 N N . ILE A 1 108 ? -7.324 10.366 8.402 1.00 93.06 108 ILE A N 1
ATOM 789 C CA . ILE A 1 108 ? -6.839 11.192 9.520 1.00 93.06 108 ILE A CA 1
ATOM 790 C C . ILE A 1 108 ? -7.973 11.809 10.346 1.00 93.06 108 ILE A C 1
ATOM 792 O O . ILE A 1 108 ? -7.960 11.760 11.575 1.00 93.06 108 ILE A O 1
ATOM 796 N N . ARG A 1 109 ? -9.003 12.352 9.686 1.00 94.38 109 ARG A N 1
ATOM 797 C CA . ARG A 1 109 ? -10.130 13.029 10.348 1.00 94.38 109 ARG A CA 1
ATOM 798 C C . ARG A 1 109 ? -10.885 12.104 11.315 1.00 94.38 109 ARG A C 1
ATOM 800 O O . ARG A 1 109 ? -11.059 12.491 12.474 1.00 94.38 109 ARG A O 1
ATOM 807 N N . PRO A 1 110 ? -11.357 10.909 10.906 1.00 93.38 110 PRO A N 1
ATOM 808 C CA . PRO A 1 110 ? -12.039 10.003 11.827 1.00 93.38 110 PRO A CA 1
ATOM 809 C C . PRO A 1 110 ? -11.103 9.441 12.907 1.00 93.38 110 PRO A C 1
ATOM 811 O O . PRO A 1 110 ? -11.536 9.302 14.051 1.00 93.38 110 PRO A O 1
ATOM 814 N N . LEU A 1 111 ? -9.822 9.203 12.604 1.00 91.88 111 LEU A N 1
ATOM 815 C CA . LEU A 1 111 ? -8.844 8.776 13.611 1.00 91.88 111 LEU A CA 1
ATOM 816 C C . LEU A 1 111 ? -8.650 9.830 14.707 1.00 91.88 111 LEU A C 1
ATOM 818 O O . LEU A 1 111 ? -8.718 9.503 15.893 1.00 91.88 111 LEU A O 1
ATOM 822 N N . VAL A 1 112 ? -8.511 11.106 14.336 1.00 93.44 112 VAL A N 1
ATOM 823 C CA . VAL A 1 112 ? -8.414 12.211 15.301 1.00 93.44 112 VAL A CA 1
ATOM 824 C C . VAL A 1 112 ? -9.663 12.280 16.177 1.00 93.44 112 VAL A C 1
ATOM 826 O O . VAL A 1 112 ? -9.539 12.429 17.390 1.00 93.44 112 VAL A O 1
ATOM 829 N N . LYS A 1 113 ? -10.867 12.088 15.619 1.00 93.56 113 LYS A N 1
ATOM 830 C CA . LYS A 1 113 ? -12.105 12.033 16.420 1.00 93.56 113 LYS A CA 1
ATOM 831 C C . LYS A 1 113 ? -12.068 10.913 17.468 1.00 93.56 113 LYS A C 1
ATOM 833 O O . LYS A 1 113 ? -12.483 11.133 18.606 1.00 93.56 113 LYS A O 1
ATOM 838 N N . ILE A 1 114 ? -11.546 9.734 17.121 1.00 91.88 114 ILE A N 1
ATOM 839 C CA . ILE A 1 114 ? -11.400 8.608 18.061 1.00 91.88 114 ILE A CA 1
ATOM 840 C C . ILE A 1 114 ? -10.422 8.964 19.186 1.00 91.88 114 ILE A C 1
ATOM 842 O O . ILE A 1 114 ? -10.733 8.732 20.356 1.00 91.88 114 ILE A O 1
ATOM 846 N N . V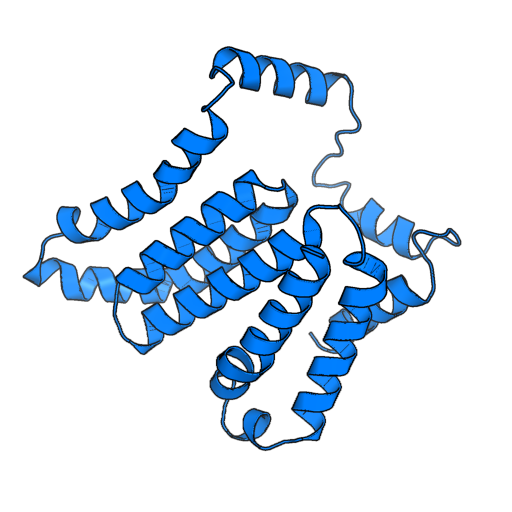AL A 1 115 ? -9.275 9.562 18.851 1.00 92.62 115 VAL A N 1
ATOM 847 C CA . VAL A 1 115 ? -8.280 10.008 19.839 1.00 92.62 115 VAL A CA 1
ATOM 848 C C . VAL A 1 115 ? -8.864 11.091 20.747 1.00 92.62 115 VAL A C 1
ATOM 850 O O . VAL A 1 115 ? -8.751 10.992 21.965 1.00 92.62 115 VAL A O 1
ATOM 853 N N . VAL A 1 116 ? -9.552 12.090 20.187 1.00 94.19 116 VAL A N 1
ATOM 854 C CA . VAL A 1 116 ? -10.174 13.181 20.953 1.00 94.19 116 VAL A CA 1
ATOM 855 C C . VAL A 1 116 ? -11.247 12.674 21.911 1.00 94.19 116 VAL A C 1
ATOM 857 O O . VAL A 1 116 ? -11.374 13.207 23.010 1.00 94.19 116 VAL A O 1
ATOM 860 N N . ARG A 1 117 ? -11.979 11.621 21.543 1.00 92.69 117 ARG A N 1
ATOM 861 C CA . ARG A 1 117 ? -12.932 10.977 22.451 1.00 92.69 117 ARG A CA 1
ATOM 862 C C . ARG A 1 117 ? -12.221 10.256 23.601 1.00 92.69 117 ARG A C 1
ATOM 864 O O . ARG A 1 117 ? -12.599 10.439 24.749 1.00 92.69 117 ARG A O 1
ATOM 871 N N . LYS A 1 118 ? -11.170 9.483 23.305 1.00 90.50 118 LYS A N 1
ATOM 872 C CA . LYS A 1 118 ? -10.456 8.648 24.292 1.00 90.50 118 LYS A CA 1
ATOM 873 C C . LYS A 1 118 ? -9.453 9.409 25.163 1.00 90.50 118 LYS A C 1
ATOM 875 O O . LYS A 1 118 ? -9.091 8.930 26.234 1.00 90.50 118 LYS A O 1
ATOM 880 N N . ARG A 1 119 ? -9.005 10.599 24.744 1.00 92.88 119 ARG A N 1
ATOM 881 C CA . ARG A 1 119 ? -7.994 11.382 25.482 1.00 92.88 119 ARG A CA 1
ATOM 882 C C . ARG A 1 119 ? -8.448 11.802 26.878 1.00 92.88 119 ARG A C 1
ATOM 884 O O . ARG A 1 119 ? -7.595 12.034 27.723 1.00 92.88 119 ARG A O 1
ATOM 891 N N . ARG A 1 120 ? -9.762 11.936 27.108 1.00 88.56 120 ARG A N 1
ATOM 892 C CA . ARG A 1 120 ? -10.312 12.307 28.423 1.00 88.56 120 ARG A CA 1
ATOM 893 C C . ARG A 1 120 ? -10.136 11.193 29.456 1.00 88.56 120 ARG A C 1
ATOM 895 O O . ARG A 1 120 ? -9.998 11.495 30.629 1.00 88.56 120 ARG A O 1
ATOM 902 N N . GLU A 1 121 ? -10.112 9.940 29.009 1.00 91.19 121 GLU A N 1
ATOM 903 C CA . GLU A 1 121 ? -10.023 8.757 29.874 1.00 91.19 121 GLU A CA 1
ATOM 904 C C . GLU A 1 121 ? -8.575 8.290 30.065 1.00 91.19 121 GLU A C 1
ATOM 906 O O . GLU A 1 121 ? -8.186 7.901 31.159 1.00 91.19 121 GLU A O 1
ATOM 911 N N . HIS A 1 122 ? -7.762 8.338 29.004 1.00 89.69 122 HIS A N 1
ATOM 912 C CA . HIS A 1 122 ? -6.425 7.729 28.993 1.00 89.69 122 HIS A CA 1
ATOM 913 C C . HIS A 1 122 ? -5.271 8.729 28.831 1.00 89.69 122 HIS A C 1
ATOM 915 O O . HIS A 1 122 ? -4.110 8.326 28.792 1.00 89.69 122 HIS A O 1
ATOM 921 N N . GLY A 1 123 ? -5.560 10.026 28.699 1.00 90.62 123 GLY A N 1
ATOM 922 C CA . GLY A 1 123 ? -4.560 11.032 28.334 1.00 90.62 123 GLY A CA 1
ATOM 923 C C . GLY A 1 123 ? -4.130 10.939 26.864 1.00 90.62 123 GLY A C 1
ATOM 924 O O . GLY A 1 123 ? -4.499 10.025 26.130 1.00 90.62 123 GLY A O 1
ATOM 925 N N . THR A 1 124 ? -3.368 11.922 26.385 1.00 91.31 124 THR A N 1
ATOM 926 C CA . THR A 1 124 ? -2.903 11.968 24.983 1.00 91.31 124 THR A CA 1
ATOM 927 C C . THR A 1 124 ? -1.637 11.149 24.758 1.00 91.31 124 THR A C 1
ATOM 929 O O . THR A 1 124 ? -1.531 10.451 23.751 1.00 91.31 124 THR A O 1
ATOM 932 N N . LEU A 1 125 ? -0.691 11.210 25.698 1.00 92.62 125 LEU A N 1
ATOM 933 C CA . LEU A 1 125 ? 0.612 10.560 25.572 1.00 92.62 125 LEU A CA 1
ATOM 934 C C . LEU A 1 125 ? 0.497 9.027 25.450 1.00 92.62 125 LEU A C 1
ATOM 936 O O . LEU A 1 125 ? 1.058 8.490 24.497 1.00 92.62 125 LEU A O 1
ATOM 940 N N . PRO A 1 126 ? -0.286 8.315 26.289 1.00 92.81 126 PRO A N 1
ATOM 941 C CA . PRO A 1 126 ? -0.399 6.856 26.187 1.00 92.81 126 PRO A CA 1
ATOM 942 C C . PRO A 1 126 ? -1.110 6.379 24.914 1.00 92.81 126 PRO A C 1
ATOM 944 O O . PRO A 1 126 ? -0.931 5.237 24.501 1.00 92.81 126 PRO A O 1
ATOM 947 N N . LEU A 1 127 ? -1.910 7.241 24.273 1.00 91.25 127 LEU A N 1
ATOM 948 C CA . LEU A 1 127 ? -2.602 6.917 23.022 1.00 91.25 127 LEU A CA 1
ATOM 949 C C . LEU A 1 127 ? -1.705 7.119 21.796 1.00 91.25 127 LEU A C 1
ATOM 951 O O . LEU A 1 127 ? -1.791 6.346 20.844 1.00 91.25 127 LEU A O 1
ATOM 955 N N . LEU A 1 128 ? -0.868 8.160 21.805 1.00 92.88 128 LEU A N 1
ATOM 956 C CA . LEU A 1 128 ? -0.030 8.523 20.661 1.00 92.88 128 LEU A CA 1
ATOM 957 C C . LEU A 1 128 ? 1.346 7.853 20.692 1.00 92.88 128 LEU A C 1
ATOM 959 O O . LEU A 1 128 ? 1.862 7.513 19.630 1.00 92.88 128 LEU A O 1
ATOM 963 N N . ALA A 1 129 ? 1.923 7.618 21.874 1.00 94.12 129 ALA A N 1
ATOM 964 C CA . ALA A 1 129 ? 3.256 7.031 21.999 1.00 94.12 129 ALA A CA 1
ATOM 965 C C . ALA A 1 129 ? 3.385 5.649 21.322 1.00 94.12 129 ALA A C 1
ATOM 967 O O . ALA A 1 129 ? 4.346 5.466 20.578 1.00 94.12 129 ALA A O 1
ATOM 968 N N . PRO A 1 130 ? 2.427 4.704 21.452 1.00 94.38 130 PRO A N 1
ATOM 969 C CA . PRO A 1 130 ? 2.518 3.414 20.760 1.00 94.38 130 PRO A 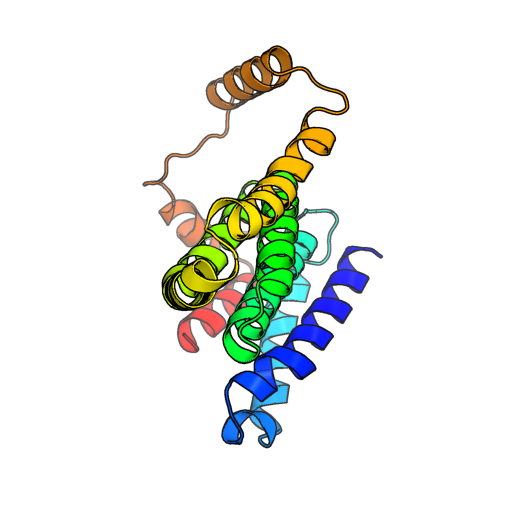CA 1
ATOM 970 C C . PRO A 1 130 ? 2.406 3.533 19.235 1.00 94.38 130 PRO A C 1
ATOM 972 O O . PRO A 1 130 ? 3.041 2.775 18.508 1.00 94.38 130 PRO A O 1
ATOM 975 N N . ILE A 1 131 ? 1.616 4.491 18.737 1.00 93.94 131 ILE A N 1
ATOM 976 C CA . ILE A 1 131 ? 1.464 4.735 17.294 1.00 93.94 131 ILE A CA 1
ATOM 977 C C . ILE A 1 131 ? 2.757 5.332 16.730 1.00 93.94 131 ILE A C 1
ATOM 979 O O . ILE A 1 131 ? 3.237 4.895 15.686 1.00 93.94 131 ILE A O 1
ATOM 983 N N . ALA A 1 132 ? 3.349 6.294 17.444 1.00 94.62 132 ALA A N 1
ATOM 984 C CA . ALA A 1 132 ? 4.641 6.865 17.087 1.00 94.62 132 ALA A CA 1
ATOM 985 C C . ALA A 1 132 ? 5.750 5.801 17.116 1.00 94.62 132 ALA A C 1
ATOM 987 O O . ALA A 1 132 ? 6.526 5.707 16.169 1.00 94.62 132 ALA A O 1
ATOM 988 N N . ALA A 1 133 ? 5.780 4.953 18.149 1.00 95.56 133 ALA A N 1
ATOM 989 C CA . ALA A 1 133 ? 6.725 3.844 18.248 1.00 95.56 133 ALA A CA 1
ATOM 990 C C . ALA A 1 133 ? 6.581 2.858 17.075 1.00 95.56 133 ALA A C 1
ATOM 992 O O . ALA A 1 133 ? 7.584 2.469 16.485 1.00 95.56 133 ALA A O 1
ATOM 993 N N . ALA A 1 134 ? 5.349 2.512 16.681 1.00 95.06 134 ALA A N 1
ATOM 994 C CA . ALA A 1 134 ? 5.096 1.658 15.520 1.00 95.06 134 ALA A CA 1
ATOM 995 C C . ALA A 1 134 ? 5.619 2.275 14.209 1.00 95.06 134 ALA A C 1
ATOM 997 O O . ALA A 1 134 ? 6.190 1.565 1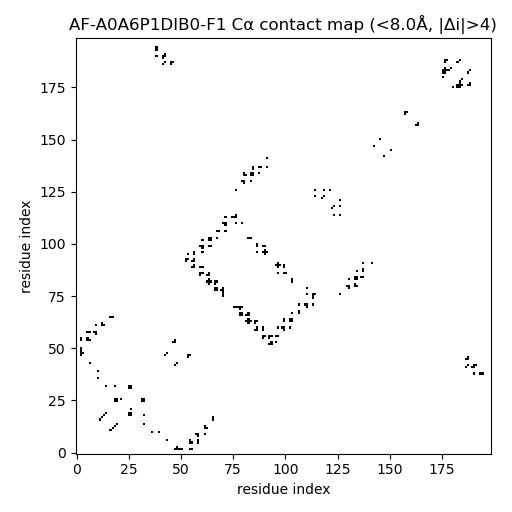3.387 1.00 95.06 134 ALA A O 1
ATOM 998 N N . GLY A 1 135 ? 5.472 3.590 14.023 1.00 93.25 135 GLY A N 1
ATOM 999 C CA . GLY A 1 135 ? 6.004 4.286 12.846 1.00 93.25 135 GLY A CA 1
ATOM 1000 C C . GLY A 1 135 ? 7.530 4.388 12.833 1.00 93.25 135 GLY A C 1
ATOM 1001 O O . GLY A 1 135 ? 8.146 4.226 11.784 1.00 93.25 135 GLY A O 1
ATOM 1002 N N . LEU A 1 136 ? 8.151 4.618 13.992 1.00 95.62 136 LEU A N 1
ATOM 1003 C CA . LEU A 1 136 ? 9.607 4.749 14.117 1.00 95.62 136 LEU A CA 1
ATOM 1004 C C . LEU A 1 136 ? 10.342 3.407 14.077 1.00 95.62 136 LEU A C 1
ATOM 1006 O O . LEU A 1 136 ? 11.534 3.387 13.778 1.00 95.62 136 LEU A O 1
ATOM 1010 N N . LEU A 1 137 ? 9.651 2.291 14.327 1.00 96.06 137 LEU A N 1
ATOM 1011 C CA . LEU A 1 137 ? 10.240 0.952 14.289 1.00 96.06 137 LEU A CA 1
ATOM 1012 C C . LEU A 1 137 ? 10.916 0.654 12.946 1.00 96.06 137 LEU A C 1
ATOM 1014 O O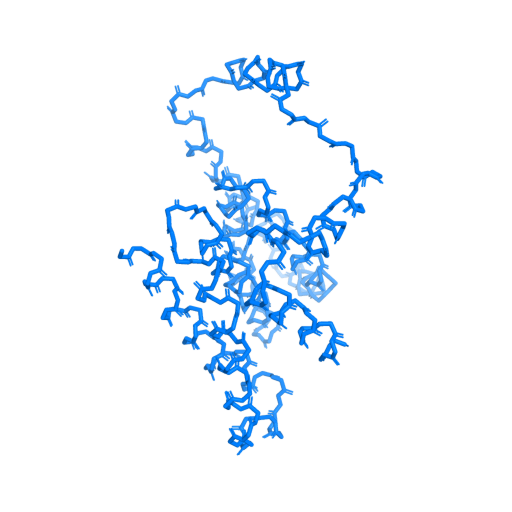 . LEU A 1 137 ? 11.945 -0.006 12.923 1.00 96.06 137 LEU A O 1
ATOM 1018 N N . VAL A 1 138 ? 10.403 1.190 11.834 1.00 95.50 138 VAL A N 1
ATOM 1019 C CA . VAL A 1 138 ? 11.021 0.996 10.513 1.00 95.50 138 VAL A CA 1
ATOM 1020 C C . VAL A 1 138 ? 12.471 1.495 10.456 1.00 95.50 138 VAL A C 1
ATOM 1022 O O . VAL A 1 138 ? 13.283 0.945 9.718 1.00 95.50 138 VAL A O 1
ATOM 1025 N N . LEU A 1 139 ? 12.826 2.508 11.255 1.00 94.75 139 LEU A N 1
ATOM 1026 C CA . LEU A 1 139 ? 14.167 3.090 11.249 1.00 94.75 139 LEU A CA 1
ATOM 1027 C C . LEU A 1 139 ? 15.224 2.093 11.730 1.00 94.75 139 LEU A C 1
ATOM 1029 O O . LEU A 1 139 ? 16.349 2.146 11.246 1.00 94.75 139 LEU A O 1
ATOM 1033 N N . THR A 1 140 ? 14.877 1.160 12.623 1.00 95.12 140 THR A N 1
ATOM 1034 C CA . THR A 1 140 ? 15.829 0.134 13.081 1.00 95.12 140 THR A CA 1
ATOM 1035 C C . THR A 1 140 ? 16.196 -0.840 11.965 1.00 95.12 140 THR A C 1
ATOM 1037 O O . THR A 1 140 ? 17.318 -1.330 11.930 1.00 95.12 140 THR A O 1
ATOM 1040 N N . VAL A 1 141 ? 15.270 -1.081 11.031 1.00 94.75 141 VAL A N 1
ATOM 1041 C CA . VAL A 1 141 ? 15.489 -1.924 9.850 1.00 94.75 141 VAL A CA 1
ATOM 1042 C C . VAL A 1 141 ? 16.230 -1.152 8.760 1.00 94.75 141 VAL A C 1
ATOM 1044 O O . VAL A 1 141 ? 17.124 -1.697 8.129 1.00 94.75 141 VAL A O 1
ATOM 1047 N N . VAL A 1 142 ? 15.899 0.125 8.546 1.00 93.50 142 VAL A N 1
ATOM 1048 C CA . VAL A 1 142 ? 16.563 0.964 7.528 1.00 93.50 142 VAL A CA 1
ATOM 1049 C C . VAL A 1 142 ? 18.033 1.221 7.871 1.00 93.50 142 VAL A C 1
ATOM 1051 O O . VAL A 1 142 ? 18.884 1.190 6.985 1.00 93.50 142 VAL A O 1
ATOM 1054 N N . TYR A 1 143 ? 18.334 1.470 9.146 1.00 94.62 143 TYR A N 1
ATOM 1055 C CA . TYR A 1 143 ? 19.686 1.759 9.634 1.00 94.62 143 TYR A CA 1
ATOM 1056 C C . TYR A 1 143 ? 20.374 0.534 10.257 1.00 94.62 143 TYR A C 1
ATOM 1058 O O . TYR A 1 143 ? 21.288 0.701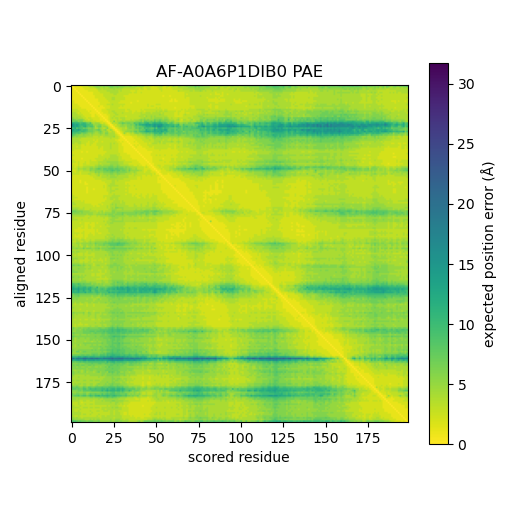 11.061 1.00 94.62 143 TYR A O 1
ATOM 1066 N N . SER A 1 144 ? 19.953 -0.692 9.917 1.00 95.38 144 SER A N 1
ATOM 1067 C CA . SER A 1 144 ? 20.583 -1.906 10.457 1.00 95.38 144 SER A CA 1
ATOM 1068 C C . SER A 1 144 ? 22.053 -2.024 10.045 1.00 95.38 144 SER A C 1
ATOM 1070 O O . SER A 1 144 ? 22.894 -2.349 10.876 1.00 95.38 144 SER A O 1
ATOM 1072 N N . ASP A 1 145 ? 22.351 -1.704 8.781 1.00 94.81 145 ASP A N 1
ATOM 1073 C CA . ASP A 1 145 ? 23.678 -1.896 8.175 1.00 94.81 145 ASP A CA 1
ATOM 1074 C C . ASP A 1 145 ? 24.337 -0.592 7.700 1.00 94.81 145 ASP A C 1
ATOM 1076 O O . ASP A 1 145 ? 25.512 -0.577 7.337 1.00 94.81 145 ASP A O 1
ATOM 1080 N N . GLN A 1 146 ? 23.588 0.511 7.654 1.00 94.00 146 GLN A N 1
ATOM 1081 C CA . GLN A 1 146 ? 24.052 1.794 7.122 1.00 94.00 146 GLN A CA 1
ATOM 1082 C C . GLN A 1 146 ? 23.926 2.892 8.172 1.00 94.00 146 GLN A C 1
ATOM 1084 O O . GLN A 1 146 ? 22.965 2.932 8.936 1.00 94.00 146 GLN A O 1
ATOM 1089 N N . THR A 1 147 ? 24.880 3.824 8.191 1.00 96.12 147 THR A N 1
ATOM 1090 C CA . THR A 1 147 ? 24.812 5.010 9.056 1.00 96.12 147 THR A CA 1
ATOM 1091 C C . THR A 1 147 ? 24.015 6.129 8.389 1.00 96.12 147 THR A C 1
ATOM 1093 O O . THR A 1 147 ? 23.863 6.171 7.166 1.00 96.12 147 THR A O 1
ATOM 1096 N N . PHE A 1 148 ? 23.553 7.099 9.184 1.00 94.62 148 PHE A N 1
ATOM 1097 C CA . PHE A 1 148 ? 22.902 8.306 8.664 1.00 94.62 148 PHE A CA 1
ATOM 1098 C C . PHE A 1 148 ? 23.751 9.031 7.611 1.00 94.62 148 PHE A C 1
ATOM 1100 O O . PHE A 1 148 ? 23.244 9.380 6.547 1.00 94.62 148 PHE A O 1
ATOM 1107 N N . ALA A 1 149 ? 25.052 9.193 7.872 1.00 96.38 149 ALA A N 1
ATOM 1108 C CA . ALA A 1 149 ? 25.974 9.821 6.930 1.00 96.38 149 ALA A CA 1
ATOM 1109 C C . ALA A 1 149 ? 26.093 9.022 5.619 1.00 96.38 149 ALA A C 1
ATOM 1111 O O . ALA A 1 149 ? 26.067 9.615 4.543 1.00 96.38 149 ALA A O 1
ATOM 1112 N N . GLY A 1 150 ? 26.145 7.687 5.704 1.00 96.25 150 GLY A N 1
ATOM 1113 C CA . GLY A 1 150 ? 26.201 6.814 4.529 1.00 96.25 150 GLY A CA 1
ATOM 1114 C C . GLY A 1 150 ? 24.977 6.957 3.622 1.00 96.25 150 GLY A C 1
ATOM 1115 O O . GLY A 1 150 ? 25.123 7.116 2.411 1.00 96.25 150 GLY A O 1
ATOM 1116 N N . ILE A 1 151 ? 23.768 6.980 4.197 1.00 95.00 151 ILE A N 1
ATOM 1117 C CA . ILE A 1 151 ? 22.529 7.150 3.418 1.00 95.00 151 ILE A CA 1
ATOM 1118 C C . ILE A 1 151 ? 22.446 8.546 2.784 1.00 95.00 151 ILE A C 1
ATOM 1120 O O . ILE A 1 151 ? 22.057 8.661 1.620 1.00 95.00 151 ILE A O 1
ATOM 1124 N N . GLN A 1 152 ? 22.812 9.605 3.514 1.00 96.38 152 GLN A N 1
ATOM 1125 C CA . GLN A 1 152 ? 22.789 10.973 2.980 1.00 96.38 152 GLN A CA 1
ATOM 1126 C C . GLN A 1 152 ? 23.736 11.129 1.787 1.00 96.38 152 GLN A C 1
ATOM 1128 O O . GLN A 1 152 ? 23.338 11.666 0.753 1.00 96.38 152 GLN A O 1
ATOM 1133 N N . GLU A 1 153 ? 24.955 10.600 1.894 1.00 96.31 153 GLU A N 1
ATOM 1134 C CA . GLU A 1 153 ? 25.929 10.666 0.806 1.00 96.31 153 GLU A CA 1
ATOM 1135 C C . GLU A 1 153 ? 25.485 9.830 -0.403 1.00 96.31 153 GLU A C 1
ATOM 1137 O O . GLU A 1 153 ? 25.524 10.308 -1.538 1.00 96.31 153 GLU A O 1
ATOM 1142 N N . ALA A 1 154 ? 24.957 8.623 -0.177 1.00 93.69 154 ALA A N 1
ATOM 1143 C CA . ALA A 1 154 ? 24.409 7.793 -1.248 1.00 93.69 154 ALA A CA 1
ATOM 1144 C C . ALA A 1 154 ? 23.246 8.484 -1.985 1.00 93.69 154 ALA A C 1
ATOM 1146 O O . ALA A 1 154 ? 23.171 8.431 -3.215 1.00 93.69 154 ALA A O 1
ATOM 1147 N N . ASN A 1 155 ? 22.354 9.161 -1.257 1.00 92.62 155 ASN A N 1
ATOM 1148 C CA . ASN A 1 155 ? 21.262 9.931 -1.853 1.00 92.62 155 ASN A CA 1
ATOM 1149 C C . ASN A 1 155 ? 21.777 11.137 -2.644 1.00 92.62 155 ASN A C 1
ATOM 1151 O O . ASN A 1 155 ? 21.311 11.359 -3.761 1.00 92.62 155 ASN A O 1
ATOM 1155 N N . ARG A 1 156 ? 22.763 11.873 -2.112 1.00 94.44 156 ARG A N 1
ATOM 1156 C CA . ARG A 1 156 ? 23.399 13.003 -2.804 1.00 94.44 156 ARG A CA 1
ATOM 1157 C C . ARG A 1 156 ? 23.980 12.567 -4.147 1.00 94.44 156 ARG A C 1
ATOM 1159 O O . ARG A 1 156 ? 23.713 13.199 -5.165 1.00 94.44 156 ARG A O 1
ATOM 1166 N N . VAL A 1 157 ? 24.721 11.458 -4.168 1.00 94.81 157 VAL A N 1
ATOM 1167 C CA . VAL A 1 157 ? 25.300 10.907 -5.402 1.00 94.81 157 VAL A CA 1
ATOM 1168 C C . VAL A 1 157 ? 24.203 10.487 -6.387 1.00 94.81 157 VAL A C 1
ATOM 1170 O O . VAL A 1 157 ? 24.252 10.885 -7.546 1.00 94.81 157 VAL A O 1
ATOM 1173 N N . ARG A 1 158 ? 23.163 9.765 -5.943 1.00 91.81 158 ARG A N 1
ATOM 1174 C CA . ARG A 1 158 ? 22.041 9.352 -6.814 1.00 91.81 158 ARG A CA 1
ATOM 1175 C C . ARG A 1 158 ? 21.304 10.537 -7.441 1.00 91.81 158 ARG A C 1
ATOM 1177 O O . ARG A 1 158 ? 20.932 10.465 -8.609 1.00 91.81 158 ARG A O 1
ATOM 1184 N N . GLN A 1 159 ? 21.111 11.618 -6.686 1.00 91.00 159 GLN A N 1
ATOM 1185 C CA . GLN A 1 159 ? 20.474 12.839 -7.185 1.00 91.00 159 GLN A CA 1
ATOM 1186 C C . GLN A 1 159 ? 21.319 13.556 -8.242 1.00 91.00 159 GLN A C 1
ATOM 1188 O O . GLN A 1 159 ? 20.750 14.114 -9.177 1.00 91.00 159 GLN A O 1
ATOM 1193 N N . LEU A 1 160 ? 22.650 13.531 -8.103 1.00 93.00 160 LEU A N 1
ATOM 1194 C CA . LEU A 1 160 ? 23.580 14.157 -9.046 1.00 93.00 160 LEU A CA 1
ATOM 1195 C C . LEU A 1 160 ? 23.786 13.325 -10.317 1.00 93.00 160 LEU A C 1
ATOM 1197 O O . LEU A 1 160 ? 23.886 13.889 -11.401 1.00 93.00 160 LEU A O 1
ATOM 1201 N N . THR A 1 161 ? 23.875 11.999 -10.194 1.00 90.00 161 THR A N 1
ATOM 1202 C CA . THR A 1 161 ? 24.171 11.110 -11.329 1.00 90.00 161 THR A CA 1
ATOM 1203 C C . THR A 1 161 ? 22.924 10.774 -12.154 1.00 90.00 161 THR A C 1
ATOM 1205 O O . THR A 1 161 ? 23.019 10.653 -13.372 1.00 90.00 161 THR A O 1
ATOM 1208 N N . GLY A 1 162 ? 21.748 10.681 -11.522 1.00 81.19 162 GLY A N 1
ATOM 1209 C CA . GLY A 1 162 ? 20.470 10.464 -12.205 1.00 81.19 162 GLY A CA 1
ATOM 1210 C C . GLY A 1 162 ? 20.272 9.055 -12.795 1.00 81.19 162 GLY A C 1
ATOM 1211 O O . GLY A 1 162 ? 21.170 8.212 -12.716 1.00 81.19 162 GLY A O 1
ATOM 1212 N N . PRO A 1 163 ? 19.079 8.768 -13.364 1.00 83.06 163 PRO A N 1
ATOM 1213 C CA . PRO A 1 163 ? 17.994 9.705 -13.696 1.00 83.06 163 PRO A CA 1
ATOM 1214 C C . PRO A 1 163 ? 17.168 10.166 -12.477 1.00 83.06 163 PRO A C 1
ATOM 1216 O O . PRO A 1 163 ? 16.747 9.352 -11.659 1.00 83.06 163 PRO A O 1
ATOM 1219 N N . ASN A 1 164 ? 16.914 11.477 -12.376 1.00 87.50 164 ASN A N 1
ATOM 1220 C CA . ASN A 1 164 ? 16.141 12.117 -11.302 1.00 87.50 164 ASN A CA 1
ATOM 1221 C C . ASN A 1 164 ? 15.202 13.182 -11.898 1.00 87.50 164 ASN A C 1
ATOM 1223 O O . ASN A 1 164 ? 15.611 14.320 -12.113 1.00 87.50 164 ASN A O 1
ATOM 1227 N N . LEU A 1 165 ? 13.972 12.779 -12.222 1.00 91.75 165 LEU A N 1
ATOM 1228 C CA . LEU A 1 165 ? 12.975 13.636 -12.872 1.00 91.75 165 LEU A CA 1
ATOM 1229 C C . LEU A 1 165 ? 12.244 14.517 -11.855 1.00 91.75 165 LEU A C 1
ATOM 1231 O O . LEU A 1 165 ? 11.958 14.089 -10.733 1.00 91.75 165 LEU A O 1
ATOM 1235 N N . ALA A 1 166 ? 11.905 15.736 -12.264 1.00 92.38 166 ALA A N 1
ATOM 1236 C CA . ALA A 1 166 ? 11.159 16.667 -11.432 1.00 92.38 166 ALA A CA 1
ATOM 1237 C C . ALA A 1 166 ? 9.659 16.330 -11.395 1.00 92.38 166 ALA A C 1
ATOM 1239 O O . ALA A 1 166 ? 9.110 15.680 -12.282 1.00 92.38 166 ALA A O 1
ATOM 1240 N N . TRP A 1 167 ? 8.956 16.822 -10.371 1.00 92.50 167 TRP A N 1
ATOM 1241 C CA . TRP A 1 167 ? 7.525 16.543 -10.179 1.00 92.50 167 TRP A CA 1
ATOM 1242 C C . TRP A 1 167 ? 6.641 17.036 -11.339 1.00 92.50 167 TRP A C 1
ATOM 1244 O O . TRP A 1 167 ? 5.611 16.431 -11.620 1.00 92.50 167 TRP A O 1
ATOM 1254 N N . TYR A 1 168 ? 7.035 18.115 -12.024 1.00 93.38 168 TYR A N 1
ATOM 1255 C CA . TYR A 1 168 ? 6.298 18.655 -13.171 1.00 93.38 168 TYR A CA 1
ATOM 1256 C C . TYR A 1 168 ? 6.502 17.828 -14.451 1.00 93.38 168 TYR A C 1
ATOM 1258 O O . TYR A 1 168 ? 5.769 18.005 -15.420 1.00 93.38 168 TYR A O 1
ATOM 1266 N N . GLU A 1 169 ? 7.458 16.896 -14.458 1.00 95.25 169 GLU A N 1
ATOM 1267 C CA . GLU A 1 169 ? 7.715 15.975 -15.570 1.00 95.25 169 GLU A CA 1
ATOM 1268 C C . GLU A 1 169 ? 6.889 14.682 -15.464 1.00 95.25 169 GLU A C 1
ATOM 1270 O O . GLU A 1 169 ? 7.092 13.746 -16.235 1.00 95.25 169 GLU A O 1
ATOM 1275 N N . ASP A 1 170 ? 5.916 14.617 -14.546 1.00 92.31 170 ASP A N 1
ATOM 1276 C CA . ASP A 1 170 ? 5.042 13.447 -14.375 1.00 92.31 170 ASP A CA 1
ATOM 1277 C C . ASP A 1 170 ? 4.263 13.097 -15.659 1.00 92.31 170 ASP A C 1
ATOM 1279 O O . ASP A 1 170 ? 3.943 11.930 -15.894 1.00 92.31 170 ASP A O 1
ATOM 1283 N N . TYR A 1 171 ? 4.056 14.076 -16.555 1.00 93.56 171 TYR A N 1
ATOM 1284 C CA . TYR A 1 171 ? 3.457 13.864 -17.878 1.00 93.56 171 TYR A CA 1
ATOM 1285 C C . TYR A 1 171 ? 4.203 12.805 -18.707 1.00 93.56 171 TYR A C 1
ATOM 1287 O O . TYR A 1 171 ? 3.574 12.098 -19.498 1.00 93.56 171 TYR A O 1
ATOM 1295 N N . LEU A 1 172 ? 5.519 12.641 -18.500 1.00 94.56 172 LEU A N 1
ATOM 1296 C CA . LEU A 1 172 ? 6.329 11.644 -19.202 1.00 94.56 172 LEU A CA 1
ATOM 1297 C C . LEU A 1 172 ? 5.816 10.221 -18.963 1.00 94.56 172 LEU A C 1
ATOM 1299 O O . LEU A 1 172 ? 5.878 9.393 -19.868 1.00 94.56 172 LEU A O 1
ATOM 1303 N N . ARG A 1 173 ? 5.248 9.932 -17.783 1.00 91.88 173 ARG A N 1
ATOM 1304 C CA . ARG A 1 173 ? 4.660 8.615 -17.484 1.00 91.88 173 ARG A CA 1
ATOM 1305 C C . ARG A 1 173 ? 3.507 8.284 -18.426 1.00 91.88 173 ARG A C 1
ATOM 1307 O O . ARG A 1 173 ? 3.410 7.160 -18.908 1.00 91.88 173 ARG A O 1
ATOM 1314 N N . TYR A 1 174 ? 2.660 9.271 -18.704 1.00 93.38 174 TYR A N 1
ATOM 1315 C CA . TYR A 1 174 ? 1.533 9.130 -19.622 1.00 93.38 174 TYR A CA 1
ATOM 1316 C C . TYR A 1 174 ? 2.014 9.111 -21.069 1.00 93.38 174 TYR A C 1
ATOM 1318 O O . TYR A 1 174 ? 1.553 8.287 -21.849 1.00 93.38 174 TYR A O 1
ATOM 1326 N N . TYR A 1 175 ? 2.987 9.956 -21.414 1.00 93.94 175 TYR A N 1
ATOM 1327 C CA . TYR A 1 175 ? 3.599 9.953 -22.739 1.00 93.94 175 TYR A CA 1
ATOM 1328 C C . TYR A 1 175 ? 4.142 8.562 -23.101 1.00 93.94 175 TYR A C 1
ATOM 1330 O O . TYR A 1 175 ? 3.715 7.987 -24.101 1.00 93.94 175 TYR A O 1
ATOM 1338 N N . TYR A 1 176 ? 4.986 7.961 -22.252 1.00 93.44 176 TYR A N 1
ATOM 1339 C CA . TYR A 1 176 ? 5.555 6.631 -22.507 1.00 93.44 176 TYR A CA 1
ATOM 1340 C C . TYR A 1 176 ? 4.514 5.508 -22.559 1.00 93.44 176 TYR A C 1
ATOM 1342 O O . TYR A 1 176 ? 4.755 4.489 -23.202 1.00 93.44 176 TYR A O 1
ATOM 1350 N N . LEU A 1 177 ? 3.342 5.694 -21.948 1.00 93.06 177 LEU A N 1
ATOM 1351 C CA . LEU A 1 177 ? 2.241 4.741 -22.063 1.00 93.06 177 LEU A CA 1
ATOM 1352 C C . LEU A 1 177 ? 1.625 4.731 -23.474 1.00 93.06 177 LEU A C 1
ATOM 1354 O O . LEU A 1 177 ? 1.150 3.687 -23.917 1.00 93.06 177 LEU A O 1
ATOM 1358 N N . PHE A 1 178 ? 1.634 5.860 -24.191 1.00 93.56 178 PHE A N 1
ATOM 1359 C CA . PHE A 1 178 ? 1.050 5.996 -25.535 1.00 93.56 178 PHE A CA 1
ATOM 1360 C C . PHE A 1 178 ? 2.061 5.898 -26.679 1.00 93.56 178 PHE A C 1
ATOM 1362 O O . PHE A 1 178 ? 1.660 5.742 -27.833 1.00 93.56 178 PHE A O 1
ATOM 1369 N N . VAL A 1 179 ? 3.358 5.913 -26.378 1.00 94.06 179 VAL A N 1
ATOM 1370 C CA . VAL A 1 179 ? 4.396 5.600 -27.364 1.00 94.06 179 VAL A CA 1
ATOM 1371 C C . VAL A 1 179 ? 4.287 4.128 -27.782 1.00 94.06 179 VAL A C 1
ATOM 1373 O O . VAL A 1 179 ? 3.970 3.254 -26.971 1.00 94.06 179 VAL A O 1
ATOM 1376 N N . GLU A 1 180 ? 4.521 3.841 -29.063 1.00 91.38 180 GLU A N 1
ATOM 1377 C CA . GLU A 1 180 ? 4.509 2.488 -29.638 1.00 91.38 180 GLU A CA 1
ATOM 1378 C C . GLU A 1 180 ? 5.785 1.706 -29.281 1.00 91.38 180 GLU A C 1
ATOM 1380 O O . GLU A 1 180 ? 6.589 1.325 -30.128 1.00 91.38 180 GLU A O 1
ATOM 1385 N N . THR A 1 181 ? 5.989 1.483 -27.985 1.00 92.44 181 THR A N 1
ATOM 1386 C CA . THR A 1 181 ? 7.075 0.674 -27.417 1.00 92.44 181 THR A CA 1
ATOM 1387 C C . THR A 1 181 ? 6.505 -0.431 -26.527 1.00 92.44 181 THR A C 1
ATOM 1389 O O . THR A 1 181 ? 5.300 -0.514 -26.286 1.00 92.44 181 THR A O 1
ATOM 1392 N N . VAL A 1 182 ? 7.378 -1.294 -25.998 1.00 88.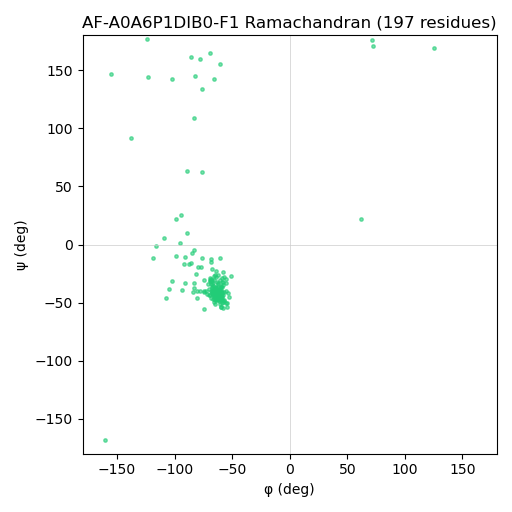38 182 VAL A N 1
ATOM 1393 C CA . VAL A 1 182 ? 6.994 -2.366 -25.060 1.00 88.38 182 VAL A CA 1
ATOM 1394 C C . VAL A 1 182 ? 6.309 -1.802 -23.804 1.00 88.38 182 VAL A C 1
ATOM 1396 O O . VAL A 1 182 ? 5.357 -2.399 -23.289 1.00 88.38 182 VAL A O 1
ATOM 1399 N N . ASP A 1 183 ? 6.742 -0.624 -23.344 1.00 83.88 183 ASP A N 1
ATOM 1400 C CA . ASP A 1 183 ? 6.153 0.051 -22.185 1.00 83.88 183 ASP A CA 1
ATOM 1401 C C . ASP A 1 183 ? 4.727 0.553 -22.441 1.00 83.88 183 ASP A C 1
ATOM 1403 O O . ASP A 1 183 ? 3.908 0.535 -21.520 1.00 83.88 183 ASP A O 1
ATOM 1407 N N . GLY A 1 184 ? 4.410 0.891 -23.693 1.00 89.31 184 GLY A N 1
ATOM 1408 C CA . GLY A 1 184 ? 3.075 1.241 -24.172 1.00 89.31 184 GLY A CA 1
ATOM 1409 C C . GLY A 1 184 ? 2.303 0.069 -24.786 1.00 89.31 184 GLY A C 1
ATOM 1410 O O . GLY A 1 184 ? 1.440 0.278 -25.636 1.00 89.31 184 GLY A O 1
ATOM 1411 N N . SER A 1 185 ? 2.600 -1.172 -24.399 1.00 93.00 185 SER A N 1
ATOM 1412 C CA . SER A 1 185 ? 1.881 -2.352 -24.898 1.00 93.00 185 SER A CA 1
ATOM 1413 C C . SER A 1 185 ? 0.380 -2.328 -24.569 1.00 93.00 185 SER A C 1
ATOM 1415 O O . SER A 1 185 ? -0.070 -1.720 -23.593 1.00 93.00 185 SER A O 1
ATOM 1417 N N . VAL A 1 186 ? -0.414 -3.046 -25.374 1.00 93.94 186 VAL A N 1
ATOM 1418 C CA . VAL A 1 186 ? -1.883 -3.113 -25.237 1.00 93.94 186 VAL A CA 1
ATOM 1419 C C . VAL A 1 186 ? -2.311 -3.556 -23.837 1.00 93.94 186 VAL A C 1
ATOM 1421 O O . VAL A 1 186 ? -3.247 -2.987 -23.286 1.00 93.94 186 VAL A O 1
ATOM 1424 N N . SER A 1 187 ? -1.614 -4.523 -23.234 1.00 91.69 187 SER A N 1
ATOM 1425 C CA . SER A 1 187 ? -1.924 -5.019 -21.887 1.00 91.69 187 SER A CA 1
ATOM 1426 C C . SER A 1 187 ? -1.793 -3.930 -20.817 1.00 91.69 187 SER A C 1
ATOM 1428 O O . SER A 1 187 ? -2.671 -3.802 -19.966 1.00 91.69 187 SER A O 1
ATOM 1430 N N . ARG A 1 188 ? -0.745 -3.098 -20.891 1.00 92.69 188 ARG A N 1
ATOM 1431 C CA . ARG A 1 188 ? -0.521 -1.978 -19.964 1.00 92.69 188 ARG A CA 1
ATOM 1432 C C . ARG A 1 188 ? -1.502 -0.831 -20.197 1.00 92.69 188 ARG A C 1
ATOM 1434 O O . ARG A 1 188 ? -2.062 -0.309 -19.234 1.00 92.69 188 ARG A O 1
ATOM 1441 N N . ARG A 1 189 ? -1.760 -0.476 -21.463 1.00 94.38 189 ARG A N 1
ATOM 1442 C CA . ARG A 1 189 ? -2.748 0.555 -21.829 1.00 94.38 189 ARG A CA 1
ATOM 1443 C C . ARG A 1 189 ? -4.152 0.172 -21.378 1.00 94.38 189 ARG A C 1
ATOM 1445 O O . ARG A 1 189 ? -4.835 0.988 -20.772 1.00 94.38 189 ARG A O 1
ATOM 1452 N N . PHE A 1 190 ? -4.567 -1.065 -21.644 1.00 95.12 190 PHE A N 1
ATOM 1453 C CA . PHE A 1 190 ? -5.893 -1.557 -21.286 1.00 95.12 190 PHE A CA 1
ATOM 1454 C C . PHE A 1 190 ? -6.137 -1.470 -19.779 1.00 95.12 190 PHE A C 1
ATOM 1456 O O . PHE A 1 190 ? -7.133 -0.885 -19.365 1.00 95.12 190 PHE A O 1
ATOM 1463 N N . ALA A 1 191 ? -5.209 -1.983 -18.963 1.00 93.25 191 ALA A N 1
ATOM 1464 C CA . ALA A 1 191 ? -5.328 -1.932 -17.508 1.00 93.25 191 ALA A CA 1
ATOM 1465 C C . ALA A 1 191 ? -5.528 -0.491 -17.008 1.00 93.25 191 ALA A C 1
ATOM 1467 O O . ALA A 1 191 ? -6.491 -0.199 -16.297 1.00 93.25 191 ALA A O 1
ATOM 1468 N N . PHE A 1 192 ? -4.666 0.428 -17.451 1.00 93.38 192 PHE A N 1
ATOM 1469 C CA . PHE A 1 192 ? -4.715 1.822 -17.027 1.00 93.38 192 PHE A CA 1
ATOM 1470 C C . PHE A 1 192 ? -5.980 2.560 -17.499 1.00 93.38 192 PHE A C 1
ATOM 1472 O O . PHE A 1 192 ? -6.629 3.241 -16.705 1.00 93.38 192 PHE A O 1
ATOM 1479 N N . LEU A 1 193 ? -6.371 2.404 -18.767 1.00 94.62 193 LEU A N 1
ATOM 1480 C CA . LEU A 1 193 ? -7.548 3.075 -19.330 1.00 94.62 193 LEU A CA 1
ATOM 1481 C C . LEU A 1 193 ? -8.858 2.562 -18.727 1.00 94.62 193 LEU A C 1
ATOM 1483 O O . LEU A 1 193 ? -9.764 3.354 -18.484 1.00 94.62 193 LEU A O 1
ATOM 1487 N N . VAL A 1 194 ? -8.959 1.260 -18.441 1.00 94.69 194 VAL A N 1
ATOM 1488 C CA . VAL A 1 194 ? -10.135 0.693 -17.765 1.00 94.69 194 VAL A CA 1
ATOM 1489 C C . VAL A 1 194 ? -10.250 1.226 -16.340 1.00 94.69 194 VAL A C 1
ATOM 1491 O O . VAL A 1 194 ? -11.346 1.586 -15.924 1.00 94.69 194 VAL A O 1
ATOM 1494 N N . MET A 1 195 ? -9.138 1.348 -15.605 1.00 94.00 195 MET A N 1
ATOM 1495 C CA . MET A 1 195 ? -9.153 1.986 -14.284 1.00 94.00 195 MET A CA 1
ATOM 1496 C C . MET A 1 195 ? -9.650 3.431 -14.359 1.00 94.00 195 MET A C 1
ATOM 1498 O O . MET A 1 195 ? -10.501 3.800 -13.558 1.00 94.00 195 MET A O 1
ATOM 1502 N N . LEU A 1 196 ? -9.155 4.228 -15.313 1.00 93.25 196 LEU A N 1
ATOM 1503 C CA . LEU A 1 196 ? -9.611 5.610 -15.497 1.00 93.25 196 LEU A CA 1
ATOM 1504 C C . LEU A 1 196 ? -11.093 5.701 -15.866 1.00 93.25 196 LEU A C 1
ATOM 1506 O O . LEU A 1 196 ? -11.764 6.619 -15.420 1.00 93.25 196 LEU A O 1
ATOM 1510 N N . LEU A 1 197 ? -11.607 4.761 -16.661 1.00 95.00 197 LEU A N 1
ATOM 1511 C CA . LEU A 1 197 ? -13.026 4.708 -17.015 1.00 95.00 197 LEU A CA 1
ATOM 1512 C C . LEU A 1 197 ? -13.919 4.358 -15.813 1.00 95.00 197 LEU A C 1
ATOM 1514 O O . LEU A 1 197 ? -15.078 4.763 -15.771 1.00 95.00 197 LEU A O 1
ATOM 1518 N N . CYS A 1 198 ? -13.411 3.559 -14.872 1.00 91.50 198 CYS A N 1
ATOM 1519 C CA . CYS A 1 198 ? -14.149 3.131 -13.684 1.00 91.50 198 CYS A CA 1
ATOM 1520 C C . CYS A 1 198 ? -14.073 4.111 -12.501 1.00 91.50 198 CYS A C 1
ATOM 1522 O O . CYS A 1 198 ? -14.845 3.937 -11.555 1.00 91.50 198 CYS A O 1
ATOM 1524 N N . LEU A 1 199 ? -13.127 5.055 -12.520 1.00 89.50 199 LEU A N 1
ATOM 1525 C CA . LEU A 1 199 ? -12.910 6.060 -11.475 1.00 89.50 199 LEU A CA 1
ATOM 1526 C C . LEU A 1 199 ? -13.896 7.228 -11.610 1.00 89.50 199 LEU A C 1
ATOM 1528 O O . LEU A 1 199 ? -14.415 7.653 -10.554 1.00 89.50 199 LEU A O 1
#

Secondary structure (DSSP, 8-state):
-HHHHHHHHHHHHIIIIIHHHT-HHHHH-HHHHHHHHHHHHHHHHHHSSSSSSHHHHHHHHHHHHHHHHHHHHHT-SHHHHHHHHHHHHHHHH-GGGGHHHHHHHHTHHHHHHHHHHHHHHH-SHHHHHHHHHHHHTHHHHHTSS--HHHHHHHHHHHHHHS----GGGGHHHHHHHHSSSGGG-HHHHHHHHHHHHH-